Protein AF-A0A959G818-F1 (afdb_monomer_lite)

pLDDT: mean 82.46, std 16.16, range [33.84, 97.38]

Foldseek 3Di:
DDDDDLLLVLLVLLLVLLVVCVVLQFDAQPCLNVLSVLVNCLVCVCCVVPVPPPPPDDDPPQDALLSVLVNLLVVLVVLCVRLLVLDDPVCNVVVVVVVVVLNVVSVVCSVVCSNPDNPLVSSVVSLVSSLVSLVSVVCCCVPVVVPDDPQLDLSNLQSVLSVLLCVQLVVCSVCVVVQVPDPPCVVVNVVSNSVSSNSNSNSSNSSSRSRDDRPD

Sequence (216 aa):
MLKISLYEWLLLASCGVAIYKKVQGYKLLPLLMEFLLIAVAFELFITFYWRDWDFADQKYFENNLLPYNVFGLICASYYIFVFFPFIQDKFKLPLKIGIALWLLISVYWLTKYGWINVNYAHYISGMAIAMILIFNYLYRLVYKESHTSLKNNAYFYLGLGVLIFMFTSFPILFFINYFVMDESRSDFYAIILKYGNIFLSSAYLGAAICSKEKIS

Secondary structure (DSSP, 8-state):
-----HHHHHHHHHHHHHHHHHHTTEEPSTTHHHHHHHHHHHHHHHHHHHHSS--SS---TTS-HHHHHHHHHHHHHHHHHHHGGGS-HHHHHHHHHHHHHHHHHHHHHHHHHTTTS--HHHHHHHHHHHHHHHHHHHHHHHHT-TTS-GGG-HHHHHHHHHHHHHHHHHHHHHTHHHHTT-GGGHHHHHHHHHHHHHHHHHHHHHHHHT--EE--

Radius of gyration: 18.16 Å; chains: 1; bounding box: 50×46×53 Å

Structure (mmCIF, N/CA/C/O backbone):
data_AF-A0A959G818-F1
#
_entry.id   AF-A0A959G818-F1
#
loop_
_atom_site.group_PDB
_atom_site.id
_atom_site.type_symbol
_atom_site.label_atom_id
_atom_site.label_alt_id
_atom_site.label_comp_id
_atom_site.label_asym_id
_atom_site.label_entity_id
_atom_site.label_seq_id
_atom_site.pdbx_PDB_ins_code
_atom_site.Cartn_x
_atom_site.Cartn_y
_atom_site.Cartn_z
_atom_site.occupancy
_atom_site.B_iso_or_equiv
_atom_site.auth_seq_id
_atom_site.auth_comp_id
_atom_site.auth_asym_id
_atom_site.auth_atom_id
_atom_site.pdbx_PDB_model_num
ATOM 1 N N . MET A 1 1 ? 4.087 -25.500 -17.011 1.00 46.19 1 MET A N 1
ATOM 2 C CA . MET A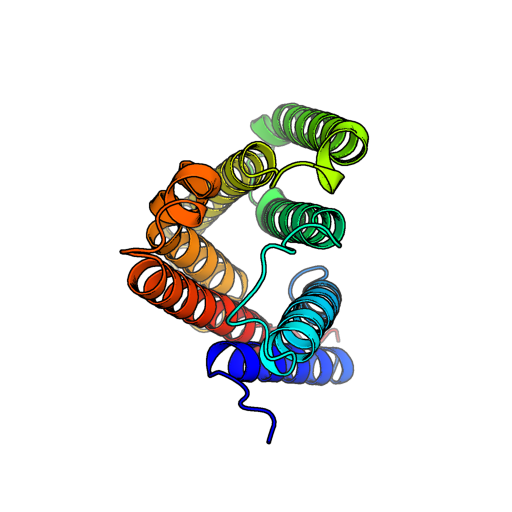 1 1 ? 3.381 -25.666 -15.716 1.00 46.19 1 MET A CA 1
ATOM 3 C C . MET A 1 1 ? 3.538 -24.354 -14.968 1.00 46.19 1 MET A C 1
ATOM 5 O O . MET A 1 1 ? 4.671 -23.982 -14.688 1.00 46.19 1 MET A O 1
ATOM 9 N N . LEU A 1 2 ? 2.429 -23.650 -14.729 1.00 54.72 2 LEU A N 1
ATOM 10 C CA . LEU A 1 2 ? 2.368 -22.332 -14.086 1.00 54.72 2 LEU A CA 1
ATOM 11 C C . LEU A 1 2 ? 3.125 -22.370 -12.750 1.00 54.72 2 LEU A C 1
ATOM 13 O O . LEU A 1 2 ? 2.657 -22.964 -11.777 1.00 54.72 2 LEU A O 1
ATOM 17 N N . LYS A 1 3 ? 4.328 -21.790 -12.694 1.00 69.12 3 LYS A N 1
ATOM 18 C CA . LYS A 1 3 ? 5.035 -21.627 -11.419 1.00 69.12 3 LYS A CA 1
ATOM 19 C C . LYS A 1 3 ? 4.431 -20.407 -10.736 1.00 69.12 3 LYS A C 1
ATOM 21 O O . LYS A 1 3 ? 4.789 -19.288 -11.067 1.00 69.12 3 LYS A O 1
ATOM 26 N N . ILE A 1 4 ? 3.507 -20.616 -9.808 1.00 77.50 4 ILE A N 1
ATOM 27 C CA . ILE A 1 4 ? 2.993 -19.547 -8.942 1.00 77.50 4 ILE A CA 1
ATOM 28 C C . ILE A 1 4 ? 4.015 -19.328 -7.823 1.00 77.50 4 ILE A C 1
ATOM 30 O O . ILE A 1 4 ? 4.447 -20.278 -7.162 1.00 77.50 4 ILE A O 1
ATOM 34 N N . SER A 1 5 ? 4.461 -18.091 -7.641 1.00 82.50 5 SER A N 1
ATOM 35 C CA . SER A 1 5 ? 5.400 -17.714 -6.588 1.00 82.50 5 SER A CA 1
ATOM 36 C C . SER A 1 5 ? 4.712 -17.606 -5.220 1.00 82.50 5 SER A C 1
ATOM 38 O O . SER A 1 5 ? 3.491 -17.549 -5.104 1.00 82.50 5 SER A O 1
ATOM 40 N N . LEU A 1 6 ? 5.504 -17.583 -4.144 1.00 85.62 6 LEU A N 1
ATOM 41 C CA . LEU A 1 6 ? 4.964 -17.558 -2.781 1.00 85.62 6 LEU A CA 1
ATOM 42 C C . LEU A 1 6 ? 4.084 -16.327 -2.499 1.00 85.62 6 LEU A C 1
ATOM 44 O O . LEU A 1 6 ? 3.058 -16.463 -1.837 1.00 85.62 6 LEU A O 1
ATOM 48 N N . TYR A 1 7 ? 4.460 -15.135 -2.978 1.00 87.12 7 TYR A N 1
ATOM 49 C CA . TYR A 1 7 ? 3.665 -13.930 -2.712 1.00 87.12 7 TYR A CA 1
ATOM 50 C C . TYR A 1 7 ? 2.313 -13.972 -3.430 1.00 87.12 7 TYR A C 1
ATOM 52 O O . TYR A 1 7 ? 1.311 -13.553 -2.863 1.00 87.12 7 TYR A O 1
ATOM 60 N N . GLU A 1 8 ? 2.259 -14.554 -4.627 1.00 87.44 8 GLU A N 1
ATOM 61 C CA . GLU A 1 8 ? 1.018 -14.731 -5.386 1.00 87.44 8 GLU A CA 1
ATOM 62 C C . GLU A 1 8 ? 0.079 -15.718 -4.694 1.00 87.44 8 GLU A C 1
ATOM 64 O O . GLU A 1 8 ? -1.121 -15.467 -4.595 1.00 87.44 8 GLU A O 1
ATOM 69 N N . TRP A 1 9 ? 0.621 -16.800 -4.122 1.00 91.00 9 TRP A N 1
ATOM 70 C CA . TRP A 1 9 ? -0.151 -17.696 -3.259 1.00 91.00 9 TRP A CA 1
ATOM 71 C C . TRP A 1 9 ? -0.708 -16.980 -2.029 1.00 91.00 9 TRP A C 1
ATOM 73 O O . TRP A 1 9 ? -1.871 -17.174 -1.677 1.00 91.00 9 TRP A O 1
ATOM 83 N N . LEU A 1 10 ? 0.095 -16.130 -1.385 1.00 92.62 10 LEU A N 1
ATOM 84 C CA . LEU A 1 10 ? -0.352 -15.326 -0.247 1.00 92.62 10 LEU A CA 1
ATOM 85 C C . LEU A 1 10 ? -1.429 -14.316 -0.653 1.00 92.62 10 LEU A C 1
ATOM 87 O O . LEU A 1 10 ? -2.390 -14.120 0.089 1.00 92.62 10 LEU A O 1
ATOM 91 N N . LEU A 1 11 ? -1.308 -13.702 -1.828 1.00 92.19 11 LEU A N 1
ATOM 92 C CA . LEU A 1 11 ? -2.290 -12.770 -2.370 1.00 92.19 11 LEU A CA 1
ATOM 93 C C . LEU A 1 11 ? -3.619 -13.475 -2.686 1.00 92.19 11 LEU A C 1
ATOM 95 O O . LEU A 1 11 ? -4.679 -13.003 -2.272 1.00 92.19 11 LEU A O 1
ATOM 99 N N . LEU A 1 12 ? -3.564 -14.644 -3.329 1.00 93.75 12 LEU A N 1
ATOM 100 C CA . LEU A 1 12 ? -4.722 -15.511 -3.563 1.00 93.75 12 LEU A CA 1
ATOM 101 C C . LEU A 1 12 ? -5.395 -15.919 -2.250 1.00 93.75 12 LEU A C 1
ATOM 103 O O . LEU A 1 12 ? -6.612 -15.790 -2.114 1.00 93.75 12 LEU A O 1
ATOM 107 N N . ALA A 1 13 ? -4.612 -16.352 -1.260 1.00 95.94 13 ALA A N 1
ATOM 108 C CA . ALA A 1 13 ? -5.123 -16.690 0.064 1.00 95.94 13 ALA A CA 1
ATOM 109 C C . ALA A 1 13 ? -5.773 -15.474 0.745 1.00 95.94 13 ALA A C 1
ATOM 111 O O . ALA A 1 13 ? -6.857 -15.594 1.310 1.00 95.94 13 ALA A O 1
ATOM 112 N N . SER A 1 14 ? -5.156 -14.293 0.645 1.00 96.06 14 SER A N 1
ATOM 113 C CA . SER A 1 14 ? -5.704 -13.037 1.176 1.00 96.06 14 SER A CA 1
ATOM 114 C C . SER A 1 14 ? -7.068 -12.728 0.570 1.00 96.06 14 SER A C 1
ATOM 116 O O . SER A 1 14 ? -8.017 -12.438 1.300 1.00 96.06 14 SER A O 1
ATOM 118 N N . CYS A 1 15 ? -7.179 -12.831 -0.757 1.00 96.06 15 CYS A N 1
ATOM 119 C CA . CYS A 1 15 ? -8.422 -12.617 -1.487 1.00 96.06 15 CYS A CA 1
ATOM 120 C C . CYS A 1 15 ? -9.488 -13.649 -1.085 1.00 96.06 15 CYS A C 1
ATOM 122 O O . CYS A 1 15 ? -10.599 -13.270 -0.720 1.00 96.06 15 CYS A O 1
ATOM 124 N N . GLY A 1 16 ? -9.135 -14.938 -1.039 1.00 96.31 16 GLY A N 1
ATOM 125 C CA . GLY A 1 16 ? -10.041 -16.013 -0.625 1.00 96.31 16 GLY A CA 1
ATOM 126 C C . GLY A 1 16 ? -10.568 -15.838 0.802 1.00 96.31 16 GLY A C 1
ATOM 127 O O . GLY A 1 16 ? -11.772 -15.947 1.034 1.00 96.31 16 GLY A O 1
ATOM 128 N N . VAL A 1 17 ? -9.698 -15.489 1.757 1.00 96.00 17 VAL A N 1
ATOM 129 C CA . VAL A 1 17 ? -10.100 -15.203 3.145 1.00 96.00 17 VAL A CA 1
ATOM 130 C C . VAL A 1 17 ? -10.995 -13.968 3.216 1.00 96.00 17 VAL A C 1
ATOM 132 O O . VAL A 1 17 ? -11.987 -13.986 3.946 1.00 96.00 17 VAL A O 1
ATOM 135 N N . ALA A 1 18 ? -10.680 -12.906 2.468 1.00 95.69 18 ALA A N 1
ATOM 136 C CA . ALA A 1 18 ? -11.505 -11.703 2.414 1.00 95.69 18 ALA A CA 1
ATOM 137 C C . ALA A 1 18 ? -12.909 -12.010 1.866 1.00 95.69 18 ALA A C 1
ATOM 139 O O . ALA A 1 18 ? -13.895 -11.643 2.504 1.00 95.69 18 ALA A O 1
ATOM 140 N N . ILE A 1 19 ? -13.013 -12.746 0.754 1.00 95.75 19 ILE A N 1
ATOM 141 C CA . ILE A 1 19 ? -14.295 -13.176 0.173 1.00 95.75 19 ILE A CA 1
ATOM 142 C C . ILE A 1 19 ? -15.078 -14.020 1.179 1.00 95.75 19 ILE A C 1
ATOM 144 O O . ILE A 1 19 ? -16.223 -13.694 1.487 1.00 95.75 19 ILE A O 1
ATOM 148 N N . TYR A 1 20 ? -14.455 -15.059 1.744 1.00 95.06 20 TYR A N 1
ATOM 149 C CA . TYR A 1 20 ? -15.094 -15.925 2.736 1.00 95.06 20 TYR A CA 1
ATOM 150 C C . TYR A 1 20 ? -15.661 -15.111 3.901 1.00 95.06 20 TYR A C 1
ATOM 152 O O . TYR A 1 20 ? -16.829 -15.246 4.261 1.00 95.06 20 TYR A O 1
ATOM 160 N N . LYS A 1 21 ? -14.861 -14.202 4.460 1.00 93.12 21 LYS A N 1
ATOM 161 C CA . LYS A 1 21 ? -15.294 -13.346 5.562 1.00 93.12 21 LYS A CA 1
ATOM 162 C C . LYS A 1 21 ? -16.412 -12.393 5.176 1.00 93.12 21 LYS A C 1
ATOM 164 O O . LYS A 1 21 ? -17.343 -12.235 5.962 1.00 93.12 21 LYS A O 1
ATOM 169 N N . LYS A 1 22 ? -16.352 -11.788 3.989 1.00 91.31 22 LYS A N 1
ATOM 170 C CA . LYS A 1 22 ? -17.417 -10.918 3.484 1.00 91.31 22 LYS A CA 1
ATOM 171 C C . LYS A 1 22 ? -18.738 -11.681 3.371 1.00 91.31 22 LYS A C 1
ATOM 173 O O . LYS A 1 22 ? -19.753 -11.185 3.847 1.00 91.31 22 LYS A O 1
ATOM 178 N N . VAL A 1 23 ? -18.708 -12.897 2.819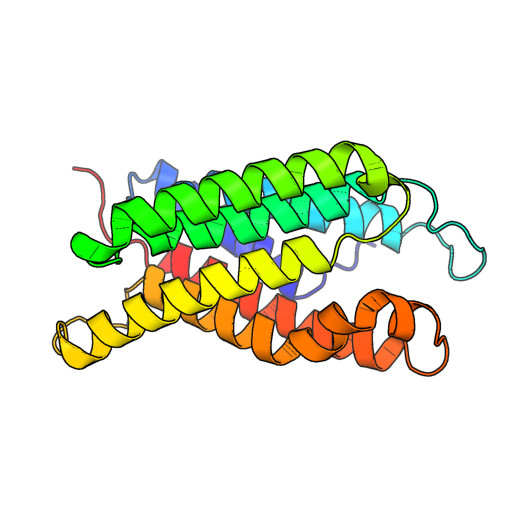 1.00 92.81 23 VAL A N 1
ATOM 179 C CA . VAL A 1 23 ? -19.876 -13.791 2.705 1.00 92.81 23 VAL A CA 1
ATOM 180 C C . VAL A 1 23 ? -20.418 -14.183 4.083 1.00 92.81 23 VAL A C 1
ATOM 182 O O . VAL A 1 23 ? -21.625 -14.219 4.284 1.00 92.81 23 VAL A O 1
ATOM 185 N N . GLN A 1 24 ? -19.539 -14.408 5.061 1.00 91.12 24 GLN A N 1
ATOM 186 C CA . GLN A 1 24 ? -19.905 -14.701 6.453 1.00 91.12 24 GLN A CA 1
ATOM 187 C C . GLN A 1 24 ? -20.370 -13.467 7.257 1.00 91.12 24 GLN A C 1
ATOM 189 O O . GLN A 1 24 ? -20.560 -13.561 8.473 1.00 91.12 24 GLN A O 1
ATOM 194 N N . GLY A 1 25 ? -20.516 -12.309 6.607 1.00 88.50 25 GLY A N 1
ATOM 195 C CA . GLY A 1 25 ? -20.995 -11.072 7.221 1.00 88.50 25 GLY A CA 1
ATOM 196 C C . GLY A 1 25 ? -19.946 -10.315 8.035 1.00 88.50 25 GLY A C 1
ATOM 197 O O . GLY A 1 25 ? -20.304 -9.400 8.766 1.00 88.50 25 GLY A O 1
ATOM 198 N N . TYR A 1 26 ? -18.657 -10.651 7.947 1.00 89.06 26 TYR A N 1
ATOM 199 C CA . TYR A 1 26 ? -17.619 -9.899 8.654 1.00 89.06 26 TYR A CA 1
ATOM 200 C C . TYR A 1 26 ? -17.362 -8.534 8.000 1.00 89.06 26 TYR A C 1
ATOM 202 O O . TYR A 1 26 ? -17.260 -8.389 6.779 1.00 89.06 26 TYR A O 1
ATOM 210 N N . LYS A 1 27 ? -17.159 -7.530 8.846 1.00 89.00 27 LYS A N 1
ATOM 211 C CA . LYS A 1 27 ? -16.731 -6.182 8.509 1.00 89.00 27 LYS A CA 1
ATOM 212 C C . LYS A 1 27 ? -15.229 -6.179 8.257 1.00 89.00 27 LYS A C 1
ATOM 214 O O . LYS A 1 27 ? -14.416 -6.194 9.182 1.00 89.00 27 LYS A O 1
ATOM 219 N N . LEU A 1 28 ? -14.885 -6.195 6.977 1.00 91.19 28 LEU A N 1
ATOM 220 C CA . LEU A 1 28 ? -13.519 -6.024 6.498 1.00 91.19 28 LEU A CA 1
ATOM 221 C C . LEU A 1 28 ? -13.064 -4.564 6.616 1.00 91.19 28 LEU A C 1
ATOM 223 O O . LEU A 1 28 ? -13.874 -3.659 6.843 1.00 91.19 28 LEU A O 1
ATOM 227 N N . LEU A 1 29 ? -11.767 -4.335 6.397 1.00 91.56 29 LEU A N 1
ATOM 228 C CA . LEU A 1 29 ? -11.282 -2.993 6.080 1.00 91.56 29 LEU A CA 1
ATOM 229 C C . LEU A 1 29 ? -12.053 -2.419 4.872 1.00 91.56 29 LEU A C 1
ATOM 231 O O . LEU A 1 29 ? -12.430 -3.181 3.973 1.00 91.56 29 LEU A O 1
ATOM 235 N N . PRO A 1 30 ? -12.294 -1.095 4.838 1.00 92.75 30 PRO A N 1
ATOM 236 C CA . PRO A 1 30 ? -13.009 -0.454 3.740 1.00 92.75 30 PRO A CA 1
ATOM 237 C C . PRO A 1 30 ? -12.391 -0.805 2.382 1.00 92.75 30 PRO A C 1
ATOM 239 O O . PRO A 1 30 ? -11.204 -0.581 2.183 1.00 92.75 30 PRO A O 1
ATOM 242 N N . LEU A 1 31 ? -13.202 -1.339 1.464 1.00 94.38 31 LEU A N 1
ATOM 243 C CA . LEU A 1 31 ? -12.817 -1.726 0.097 1.00 94.38 31 LEU A CA 1
ATOM 244 C C . LEU A 1 31 ? -11.683 -2.767 -0.027 1.00 94.38 31 LEU A C 1
ATOM 246 O O . LEU A 1 31 ? -11.106 -2.924 -1.101 1.00 94.38 31 LEU A O 1
ATOM 250 N N . LEU A 1 32 ? -11.342 -3.493 1.046 1.00 94.69 32 LEU A N 1
ATOM 251 C CA . LEU A 1 32 ? -10.239 -4.462 1.014 1.00 94.69 32 LEU A CA 1
ATOM 252 C C . LEU A 1 32 ? -10.476 -5.598 0.018 1.00 94.69 32 LEU A C 1
ATOM 254 O O . LEU A 1 32 ? -9.542 -6.016 -0.656 1.00 94.69 32 LEU A O 1
ATOM 258 N N . MET A 1 33 ? -11.702 -6.115 -0.072 1.00 94.69 33 MET A N 1
ATOM 259 C CA . MET A 1 33 ? -12.013 -7.219 -0.984 1.00 94.69 33 MET A CA 1
ATOM 260 C C . MET A 1 33 ? -11.866 -6.771 -2.440 1.00 94.69 33 MET A C 1
ATOM 262 O O . MET A 1 33 ? -11.233 -7.456 -3.237 1.00 94.69 33 MET A O 1
ATOM 266 N N . GLU A 1 34 ? -12.417 -5.608 -2.766 1.00 95.38 34 GLU A N 1
ATOM 267 C CA . GLU A 1 34 ? -12.367 -4.985 -4.082 1.00 95.38 34 GLU A CA 1
ATOM 268 C C . GLU A 1 34 ? -10.918 -4.694 -4.482 1.00 95.38 34 GLU A C 1
ATOM 270 O O . GLU A 1 34 ? -10.493 -5.046 -5.580 1.00 95.38 34 GLU A O 1
ATOM 275 N N . PHE A 1 35 ? -10.130 -4.141 -3.557 1.00 96.31 35 PHE A N 1
ATOM 276 C CA . PHE A 1 35 ? -8.703 -3.921 -3.755 1.00 96.31 35 PHE A CA 1
ATOM 277 C C . PHE A 1 35 ? -7.946 -5.231 -4.017 1.00 96.31 35 PHE A C 1
ATOM 279 O O . PHE A 1 35 ? -7.155 -5.300 -4.954 1.00 96.31 35 PHE A O 1
ATOM 286 N N . LEU A 1 36 ? -8.210 -6.289 -3.243 1.00 95.50 36 LEU A N 1
ATOM 287 C CA . LEU A 1 36 ? -7.552 -7.584 -3.432 1.00 95.50 36 LEU A CA 1
ATOM 288 C C . LEU A 1 36 ? -7.951 -8.265 -4.737 1.00 95.50 36 LEU A C 1
ATOM 290 O O . LEU A 1 36 ? -7.107 -8.907 -5.348 1.00 95.50 36 LEU A O 1
ATOM 294 N N . LEU A 1 37 ? -9.199 -8.121 -5.186 1.00 94.56 37 LEU A N 1
ATOM 295 C CA . LEU A 1 37 ? -9.626 -8.614 -6.496 1.00 94.56 37 LEU A CA 1
ATOM 296 C C . LEU A 1 37 ? -8.862 -7.914 -7.622 1.00 94.56 37 LEU A C 1
ATOM 298 O O . LEU A 1 37 ? -8.377 -8.586 -8.529 1.00 94.56 37 LEU A O 1
ATOM 302 N N . ILE A 1 38 ? -8.700 -6.590 -7.533 1.00 93.25 38 ILE A N 1
ATOM 303 C CA . ILE A 1 38 ? -7.890 -5.823 -8.487 1.00 93.25 38 ILE A CA 1
ATOM 304 C C . ILE A 1 38 ? -6.430 -6.275 -8.424 1.00 93.25 38 ILE A C 1
ATOM 306 O O . ILE A 1 38 ? -5.840 -6.519 -9.467 1.00 93.25 38 ILE A O 1
ATOM 310 N N . ALA A 1 39 ? -5.857 -6.432 -7.229 1.00 92.06 39 ALA A N 1
ATOM 311 C CA . ALA A 1 39 ? -4.471 -6.858 -7.063 1.00 92.06 39 ALA A CA 1
ATOM 312 C C . ALA A 1 39 ? -4.226 -8.272 -7.600 1.00 92.06 39 ALA A C 1
ATOM 314 O O . ALA A 1 39 ? -3.259 -8.477 -8.320 1.00 92.06 39 ALA A O 1
ATOM 315 N N . VAL A 1 40 ? -5.106 -9.235 -7.311 1.00 91.31 40 VAL A N 1
ATOM 316 C CA . VAL A 1 40 ? -5.032 -10.598 -7.863 1.00 91.31 40 VAL A CA 1
ATOM 317 C C . VAL A 1 40 ? -5.147 -10.564 -9.380 1.00 91.31 40 VAL A C 1
ATOM 319 O O . VAL A 1 40 ? -4.338 -11.190 -10.056 1.00 91.31 40 VAL A O 1
ATOM 322 N N . ALA A 1 41 ? -6.134 -9.838 -9.913 1.00 88.56 41 ALA A N 1
ATOM 323 C CA . ALA A 1 41 ? -6.313 -9.714 -11.352 1.00 88.56 41 ALA A CA 1
ATOM 324 C C . ALA A 1 41 ? -5.070 -9.101 -11.995 1.00 88.56 41 ALA A C 1
ATOM 326 O O . ALA A 1 41 ? -4.591 -9.624 -12.986 1.00 88.56 41 ALA A O 1
ATOM 327 N N . PHE A 1 42 ? -4.517 -8.042 -11.413 1.00 85.06 42 PHE A N 1
ATOM 328 C CA . PHE A 1 42 ? -3.346 -7.368 -11.945 1.00 85.06 42 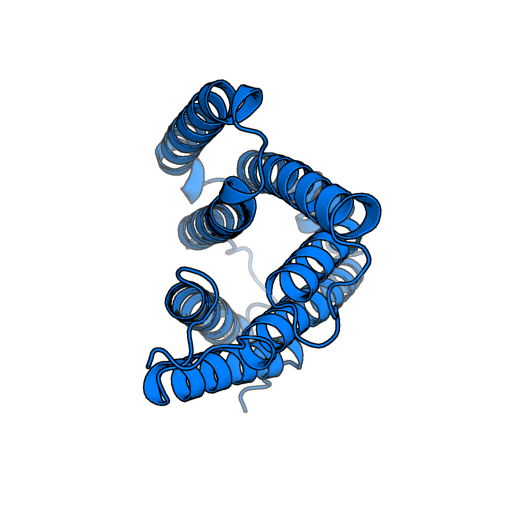PHE A CA 1
ATOM 329 C C . PHE A 1 42 ? -2.101 -8.257 -11.872 1.00 85.06 42 PHE A C 1
ATOM 331 O O . PHE A 1 42 ? -1.535 -8.582 -12.908 1.00 85.06 42 PHE A O 1
ATOM 338 N N . GLU A 1 43 ? -1.726 -8.717 -10.678 1.00 78.50 43 GLU A N 1
ATOM 339 C CA . GLU A 1 43 ? -0.504 -9.490 -10.426 1.00 78.50 43 GLU A CA 1
ATOM 340 C C . GLU A 1 43 ? -0.524 -10.854 -11.121 1.00 78.50 43 GLU A C 1
ATOM 342 O O . GLU A 1 43 ? 0.457 -11.222 -11.754 1.00 78.50 43 GLU A O 1
ATOM 347 N N . LEU A 1 44 ? -1.636 -11.600 -11.088 1.00 78.38 44 LEU A N 1
ATOM 348 C CA . LEU A 1 44 ? -1.686 -12.900 -11.764 1.00 78.38 44 LEU A CA 1
ATOM 349 C C . LEU A 1 44 ? -1.813 -12.767 -13.273 1.00 78.38 44 LEU A C 1
ATOM 351 O O . LEU A 1 44 ? -1.221 -13.573 -13.978 1.00 78.38 44 LEU A O 1
ATOM 355 N N . PHE A 1 45 ? -2.566 -11.793 -13.790 1.00 70.69 45 PHE A N 1
ATOM 356 C CA . PHE A 1 45 ? -2.676 -11.615 -15.239 1.00 70.69 45 PHE A CA 1
ATOM 357 C C . PHE A 1 45 ? -1.339 -11.166 -15.826 1.00 70.69 45 PHE A C 1
ATOM 359 O O . PHE A 1 45 ? -0.919 -11.680 -16.858 1.00 70.69 45 PHE A O 1
ATOM 366 N N . ILE A 1 46 ? -0.626 -10.283 -15.130 1.00 62.28 46 ILE A N 1
ATOM 367 C CA . ILE A 1 46 ? 0.716 -9.855 -15.516 1.00 62.28 46 ILE A CA 1
ATOM 368 C C . ILE A 1 46 ? 1.722 -10.988 -15.409 1.00 62.28 46 ILE A C 1
ATOM 370 O O . ILE A 1 46 ? 2.397 -11.275 -16.394 1.00 62.28 46 ILE A O 1
ATOM 374 N N . THR A 1 47 ? 1.813 -11.666 -14.263 1.00 58.28 47 THR A N 1
ATOM 375 C CA . THR A 1 47 ? 2.796 -12.740 -14.112 1.00 58.28 47 THR A CA 1
ATOM 376 C C . THR A 1 47 ? 2.494 -13.892 -15.064 1.00 58.28 47 THR A C 1
ATOM 378 O O . THR A 1 47 ? 3.419 -14.485 -15.611 1.00 58.28 47 THR A O 1
ATOM 381 N N . PHE A 1 48 ? 1.218 -14.204 -15.313 1.00 58.69 48 PHE A N 1
ATOM 382 C CA . PHE A 1 48 ? 0.824 -15.267 -16.235 1.00 58.69 48 PHE A CA 1
ATOM 383 C C . PHE A 1 48 ? 1.174 -14.938 -17.686 1.00 58.69 48 PHE A C 1
ATOM 385 O O . PHE A 1 48 ? 1.818 -15.746 -18.350 1.00 58.69 48 PHE A O 1
ATOM 392 N N . TYR A 1 49 ? 0.808 -13.752 -18.177 1.00 54.66 49 TYR A N 1
ATOM 393 C CA . TYR A 1 49 ? 1.103 -13.388 -19.563 1.00 54.66 49 TYR A CA 1
ATOM 394 C C . TYR A 1 49 ? 2.590 -13.120 -19.811 1.00 54.66 49 TYR A C 1
ATOM 396 O O . TYR A 1 49 ? 3.046 -13.298 -20.936 1.00 54.66 49 TYR A O 1
ATOM 404 N N . TRP A 1 50 ? 3.355 -12.697 -18.801 1.00 50.00 50 TRP A N 1
ATOM 405 C CA . TRP A 1 50 ? 4.755 -12.298 -18.990 1.00 50.00 50 TRP A CA 1
ATOM 406 C C . TRP A 1 50 ? 5.785 -13.374 -18.649 1.00 50.00 50 TRP A C 1
ATOM 408 O O . TRP A 1 50 ? 6.931 -13.251 -19.065 1.00 50.00 50 TRP A O 1
ATOM 418 N N . ARG A 1 51 ? 5.413 -14.432 -17.917 1.00 48.16 51 ARG A N 1
ATOM 419 C CA . ARG A 1 51 ? 6.339 -15.520 -17.558 1.00 48.16 51 ARG A CA 1
ATOM 420 C C . ARG A 1 51 ? 6.429 -16.632 -18.604 1.00 48.16 51 ARG A C 1
ATOM 422 O O . ARG A 1 51 ? 7.488 -17.236 -18.727 1.00 48.16 51 ARG A O 1
ATOM 429 N N . ASP A 1 52 ? 5.335 -16.914 -19.310 1.00 45.78 52 ASP A N 1
ATOM 430 C CA . ASP A 1 52 ? 5.255 -18.010 -20.292 1.00 45.78 52 ASP A CA 1
ATOM 431 C C . ASP A 1 52 ? 5.557 -17.549 -21.737 1.00 45.78 52 ASP A C 1
ATOM 433 O O . ASP A 1 52 ? 5.559 -18.360 -22.663 1.00 45.78 52 ASP A O 1
ATOM 437 N N . TRP A 1 53 ? 5.846 -16.259 -21.946 1.00 40.91 53 TRP A N 1
ATOM 438 C CA . TRP A 1 53 ? 6.391 -15.745 -23.202 1.00 40.91 53 TRP A CA 1
ATOM 439 C C . TRP A 1 53 ? 7.918 -15.709 -23.099 1.00 40.91 53 TRP A C 1
ATOM 441 O O . TRP A 1 53 ? 8.470 -14.939 -22.321 1.00 40.91 53 TRP A O 1
ATOM 451 N N . ASP A 1 54 ? 8.571 -16.572 -23.875 1.00 38.06 54 ASP A N 1
ATOM 452 C CA . ASP A 1 54 ? 10.014 -16.849 -23.996 1.00 38.06 54 ASP A CA 1
ATOM 453 C C . ASP A 1 54 ? 10.854 -15.627 -24.471 1.00 38.06 54 ASP A C 1
ATOM 455 O O . ASP A 1 54 ? 11.653 -15.702 -25.399 1.00 38.06 54 ASP A O 1
ATOM 459 N N . PHE A 1 55 ? 10.667 -14.459 -23.853 1.00 37.69 55 PHE A N 1
ATOM 460 C CA . PHE A 1 55 ? 11.346 -13.191 -24.145 1.00 37.69 55 PHE A CA 1
ATOM 461 C C . PHE A 1 55 ? 12.486 -12.929 -23.149 1.00 37.69 55 PHE A C 1
ATOM 463 O O . PHE A 1 55 ? 12.619 -11.848 -22.578 1.00 37.69 55 PHE A O 1
ATOM 470 N N . ALA A 1 56 ? 13.344 -13.934 -22.953 1.00 39.53 56 ALA A N 1
ATOM 471 C CA . ALA A 1 56 ? 14.713 -13.696 -22.485 1.00 39.53 56 ALA A CA 1
ATOM 472 C C . ALA A 1 56 ? 15.558 -12.970 -23.554 1.00 39.53 56 ALA A C 1
ATOM 474 O O . ALA A 1 56 ? 16.605 -12.419 -23.240 1.00 39.53 56 ALA A O 1
ATOM 475 N N . ASP A 1 57 ? 15.060 -12.900 -24.792 1.00 39.66 57 ASP A N 1
ATOM 476 C CA . ASP A 1 57 ? 15.609 -12.098 -25.873 1.00 39.66 57 ASP A CA 1
ATOM 477 C C . ASP A 1 57 ? 14.515 -11.183 -26.441 1.00 39.66 57 ASP A C 1
ATOM 479 O O . ASP A 1 57 ? 13.423 -11.643 -26.756 1.00 39.66 57 ASP A O 1
ATOM 483 N N . GLN A 1 58 ? 14.857 -9.909 -26.661 1.00 33.84 58 GLN A N 1
ATOM 484 C CA . GLN A 1 58 ? 14.094 -8.843 -27.343 1.00 33.84 58 GLN A CA 1
ATOM 485 C C . GLN A 1 58 ? 13.301 -7.859 -26.454 1.00 33.84 58 GLN A C 1
ATOM 487 O O . GLN A 1 58 ? 12.118 -8.021 -26.184 1.00 33.84 58 GLN A O 1
ATOM 492 N N . LYS A 1 59 ? 13.948 -6.728 -26.133 1.00 37.38 59 LYS A N 1
ATOM 493 C CA . LYS A 1 59 ? 13.631 -5.365 -26.638 1.00 37.38 59 LYS A CA 1
ATOM 494 C C . LYS A 1 59 ? 12.184 -4.810 -26.616 1.00 37.38 59 LYS A C 1
ATOM 496 O O . LYS A 1 59 ? 12.002 -3.697 -27.096 1.00 37.38 59 LYS A O 1
ATOM 501 N N . TYR A 1 60 ? 11.183 -5.470 -26.035 1.00 39.62 60 TYR A N 1
ATOM 502 C CA . TYR A 1 60 ? 9.771 -5.064 -26.139 1.00 39.62 60 TYR A CA 1
ATOM 503 C C . TYR A 1 60 ? 9.071 -4.881 -24.785 1.00 39.62 60 TYR A C 1
ATOM 505 O O . TYR A 1 60 ? 7.971 -5.374 -24.552 1.00 39.62 60 TYR A O 1
ATOM 513 N N . PHE A 1 61 ? 9.653 -4.044 -23.925 1.00 42.03 61 PHE A N 1
ATOM 514 C CA . PHE A 1 61 ? 8.935 -3.366 -22.833 1.00 42.03 61 PHE A CA 1
ATOM 515 C C . PHE A 1 61 ? 7.989 -2.247 -23.339 1.00 42.03 61 PHE A C 1
ATOM 517 O O . PHE A 1 61 ? 7.676 -1.312 -22.608 1.00 42.03 61 PHE A O 1
ATOM 524 N N . GLU A 1 62 ? 7.512 -2.318 -24.586 1.00 40.72 62 GLU A N 1
ATOM 525 C CA . GLU A 1 62 ? 6.706 -1.254 -25.198 1.00 40.72 62 GLU A CA 1
ATOM 526 C C . GLU A 1 62 ? 5.188 -1.374 -25.003 1.00 40.72 62 GLU A C 1
ATOM 528 O O . GLU A 1 62 ? 4.507 -0.394 -25.274 1.00 40.72 62 GLU A O 1
ATOM 533 N N . ASN A 1 63 ? 4.599 -2.479 -24.518 1.00 48.56 63 ASN A N 1
ATOM 534 C CA . ASN A 1 63 ? 3.169 -2.691 -24.829 1.00 48.56 63 ASN A CA 1
ATOM 535 C C . ASN A 1 63 ? 2.109 -2.729 -23.719 1.00 48.56 63 ASN A C 1
ATOM 537 O O . ASN A 1 63 ? 0.966 -3.048 -24.042 1.00 48.56 63 ASN A O 1
ATOM 541 N N . ASN A 1 64 ? 2.395 -2.303 -22.476 1.00 59.81 64 ASN A N 1
ATOM 542 C CA . ASN A 1 64 ? 1.379 -1.609 -21.651 1.00 59.81 64 ASN A CA 1
ATOM 543 C C . ASN A 1 64 ? 1.931 -1.047 -20.318 1.00 59.81 64 ASN A C 1
ATOM 545 O O . ASN A 1 64 ? 1.673 -1.580 -19.239 1.00 59.81 64 ASN A O 1
ATOM 549 N N . LEU A 1 65 ? 2.665 0.071 -20.360 1.00 74.31 65 LEU A N 1
ATOM 550 C CA . LEU A 1 65 ? 3.079 0.795 -19.141 1.00 74.31 65 LEU A CA 1
ATOM 551 C C . LEU A 1 65 ? 1.889 1.413 -18.387 1.00 74.31 65 LEU A C 1
ATOM 553 O O . LEU A 1 65 ? 1.941 1.609 -17.169 1.00 74.31 65 LEU A O 1
ATOM 557 N N . LEU A 1 66 ? 0.792 1.692 -19.097 1.00 80.00 66 LEU A N 1
ATOM 558 C CA . LEU A 1 66 ? -0.374 2.343 -18.517 1.00 80.00 66 LEU A CA 1
ATOM 559 C C . LEU A 1 66 ? -1.016 1.498 -17.398 1.00 80.00 66 LEU A C 1
ATOM 561 O O . LEU A 1 66 ? -1.190 2.047 -16.311 1.00 80.00 66 LEU A O 1
ATOM 565 N N . PRO A 1 67 ? -1.329 0.199 -17.585 1.00 81.94 67 PRO A N 1
ATOM 566 C CA . PRO A 1 67 ? -1.816 -0.669 -16.516 1.00 81.94 67 PRO A CA 1
ATOM 567 C C . PRO A 1 67 ? -0.955 -0.632 -15.248 1.00 81.94 67 PRO A C 1
ATOM 569 O O . PRO A 1 67 ? -1.510 -0.509 -14.161 1.00 81.94 67 PRO A O 1
ATOM 572 N N . TYR A 1 68 ? 0.378 -0.645 -15.362 1.00 79.25 68 TYR A N 1
ATOM 573 C CA . TYR A 1 68 ? 1.285 -0.543 -14.204 1.00 79.25 68 TYR A CA 1
ATOM 574 C C . TYR A 1 68 ? 1.138 0.767 -13.459 1.00 79.25 68 TYR A C 1
ATOM 576 O O . TYR A 1 68 ? 1.017 0.789 -12.234 1.00 79.25 68 TYR A O 1
ATOM 584 N N . ASN A 1 69 ? 1.112 1.863 -14.206 1.00 86.50 69 ASN A N 1
ATOM 585 C CA . ASN A 1 69 ? 0.957 3.190 -13.640 1.00 86.50 69 ASN A CA 1
ATOM 586 C C . ASN A 1 69 ? -0.427 3.372 -12.992 1.00 86.50 69 ASN A C 1
ATOM 588 O O . ASN A 1 69 ? -0.531 3.950 -11.909 1.00 86.50 69 ASN A O 1
ATOM 592 N N . VAL A 1 70 ? -1.483 2.831 -13.611 1.00 89.81 70 VAL A N 1
ATOM 593 C CA . VAL A 1 70 ? -2.844 2.791 -13.055 1.00 89.81 70 VAL A CA 1
ATOM 594 C C . VAL A 1 70 ? -2.864 1.980 -11.762 1.00 89.81 70 VAL A C 1
ATOM 596 O O . VAL A 1 70 ? -3.386 2.452 -10.754 1.00 89.81 70 VAL A O 1
ATOM 599 N N . PHE A 1 71 ? -2.276 0.785 -11.757 1.00 89.44 71 PHE A N 1
ATOM 600 C CA . PHE A 1 71 ? -2.260 -0.076 -10.581 1.00 89.44 71 PHE A CA 1
ATOM 601 C C . PHE A 1 71 ? -1.464 0.536 -9.428 1.00 89.44 71 PHE A C 1
ATOM 603 O O . PHE A 1 71 ? -1.954 0.573 -8.301 1.00 89.44 71 PHE A O 1
ATOM 610 N N . GLY A 1 72 ? -0.296 1.120 -9.706 1.00 89.94 72 GLY A N 1
ATOM 611 C CA . GLY A 1 72 ? 0.471 1.874 -8.715 1.00 89.94 72 GLY A CA 1
ATOM 612 C C . GLY A 1 72 ? -0.344 3.016 -8.099 1.00 89.94 72 GLY A C 1
ATOM 613 O O . GLY A 1 72 ? -0.362 3.177 -6.875 1.00 89.94 72 GLY A O 1
ATOM 614 N N . LEU A 1 73 ? -1.083 3.769 -8.922 1.00 93.75 73 LEU A N 1
ATOM 615 C CA . LEU A 1 73 ? -1.976 4.828 -8.447 1.00 93.75 73 LEU A CA 1
ATOM 616 C C . LEU A 1 73 ? -3.108 4.277 -7.566 1.00 93.75 73 LEU A C 1
ATOM 618 O O . LEU A 1 73 ? -3.403 4.870 -6.525 1.00 93.75 73 LEU A O 1
ATOM 622 N N . ILE A 1 74 ? -3.713 3.145 -7.940 1.00 94.88 74 ILE A N 1
ATOM 623 C CA . ILE A 1 74 ? -4.748 2.466 -7.145 1.00 94.88 74 ILE A CA 1
ATOM 624 C C . ILE A 1 74 ? -4.183 2.034 -5.788 1.00 94.88 74 ILE A C 1
ATOM 626 O O . ILE A 1 74 ? -4.800 2.325 -4.765 1.00 94.88 74 ILE A O 1
ATOM 630 N N . CYS A 1 75 ? -3.003 1.410 -5.757 1.00 94.06 75 CYS A N 1
ATOM 631 C CA . CYS A 1 75 ? -2.335 0.981 -4.526 1.00 94.06 75 CYS A CA 1
ATOM 632 C C . CYS A 1 75 ? -2.098 2.150 -3.566 1.00 94.06 75 CYS A C 1
ATOM 634 O O . CYS A 1 75 ? -2.565 2.117 -2.426 1.00 94.06 75 CYS A O 1
ATOM 636 N N . ALA A 1 76 ? -1.446 3.218 -4.033 1.00 95.69 76 ALA A N 1
ATOM 637 C CA . ALA A 1 76 ? -1.191 4.394 -3.203 1.00 95.69 76 ALA A CA 1
ATOM 638 C C . ALA A 1 76 ? -2.498 5.041 -2.708 1.00 95.69 76 ALA A C 1
ATOM 640 O O . ALA A 1 76 ? -2.631 5.360 -1.524 1.00 95.69 76 ALA A O 1
ATOM 641 N N . SER A 1 77 ? -3.490 5.177 -3.592 1.00 96.81 77 SER A N 1
ATOM 642 C CA . SER A 1 77 ? -4.792 5.766 -3.255 1.00 96.81 77 SER A CA 1
ATOM 643 C C . SER A 1 77 ? -5.552 4.938 -2.222 1.00 96.81 77 SER A C 1
ATOM 645 O O . SER A 1 77 ? -6.146 5.503 -1.304 1.00 96.81 77 SER A O 1
ATOM 647 N N . TYR A 1 78 ? -5.509 3.609 -2.332 1.00 97.38 78 TYR A N 1
ATOM 648 C CA . TYR A 1 78 ? -6.141 2.704 -1.379 1.00 97.38 78 TYR A CA 1
ATOM 649 C C . TYR A 1 78 ? -5.542 2.862 0.022 1.00 97.38 78 TYR A C 1
ATOM 651 O O . TYR A 1 78 ? -6.284 3.051 0.986 1.00 97.38 78 TYR A O 1
ATOM 659 N N . TYR A 1 79 ? -4.213 2.877 0.158 1.00 97.25 79 TYR A N 1
ATOM 660 C CA . TYR A 1 79 ? -3.587 3.069 1.470 1.00 97.25 79 TYR A CA 1
ATOM 661 C C . TYR A 1 79 ? -3.908 4.438 2.067 1.00 97.25 79 TYR A C 1
ATOM 663 O O . TYR A 1 79 ? -4.232 4.530 3.253 1.00 97.25 79 TYR A O 1
ATOM 671 N N . ILE A 1 80 ? -3.881 5.496 1.251 1.00 97.38 80 ILE A N 1
ATOM 672 C CA . ILE A 1 80 ? -4.297 6.832 1.686 1.00 97.38 80 ILE A CA 1
ATOM 673 C C . ILE A 1 80 ? -5.735 6.782 2.205 1.00 97.38 80 ILE A C 1
ATOM 675 O O . ILE A 1 80 ? -5.993 7.220 3.323 1.00 97.38 80 ILE A O 1
ATOM 679 N N . PHE A 1 81 ? -6.659 6.204 1.439 1.00 96.94 81 PHE A N 1
ATOM 680 C CA . PHE A 1 81 ? -8.067 6.082 1.808 1.00 96.94 81 PHE A CA 1
ATOM 681 C C . PHE A 1 81 ? -8.273 5.328 3.129 1.00 96.94 81 PHE A C 1
ATOM 683 O O . PHE A 1 81 ? -8.997 5.813 3.999 1.00 96.94 81 PHE A O 1
ATOM 690 N N . VAL A 1 82 ? -7.607 4.184 3.312 1.00 96.31 82 VAL A N 1
ATOM 691 C CA . VAL A 1 82 ? -7.747 3.347 4.514 1.00 96.31 82 VAL A CA 1
ATOM 692 C C . VAL A 1 82 ? -7.256 4.065 5.772 1.00 96.31 82 VAL A C 1
ATOM 694 O O . VAL A 1 82 ? -7.884 3.944 6.825 1.00 96.31 82 VAL A O 1
ATOM 697 N N . PHE A 1 83 ? -6.155 4.820 5.688 1.00 96.88 83 PHE A N 1
ATOM 698 C CA . PHE A 1 83 ? -5.552 5.468 6.859 1.00 96.88 83 PHE A CA 1
ATOM 699 C C . PHE A 1 83 ? -5.966 6.934 7.066 1.00 96.88 83 PHE A C 1
ATOM 701 O O . PHE A 1 83 ? -5.771 7.482 8.154 1.00 96.88 83 PHE A O 1
ATOM 708 N N . PHE A 1 84 ? -6.598 7.572 6.080 1.00 96.12 84 PHE A N 1
ATOM 709 C CA . PHE A 1 84 ? -7.086 8.949 6.181 1.00 96.12 84 PHE A CA 1
ATOM 710 C C . PHE A 1 84 ? -7.985 9.222 7.412 1.00 96.12 84 PHE A C 1
ATOM 712 O O . PHE A 1 84 ? -7.812 10.271 8.045 1.00 96.12 84 PHE A O 1
ATOM 719 N N . PRO A 1 85 ? -8.902 8.319 7.831 1.00 93.75 85 PRO A N 1
ATOM 720 C CA . PRO A 1 85 ? -9.781 8.560 8.979 1.00 93.75 85 PRO A CA 1
ATOM 721 C C . PRO A 1 85 ? -9.064 8.803 10.315 1.00 93.75 85 PRO A C 1
ATOM 723 O O . PRO A 1 85 ? -9.658 9.389 11.221 1.00 93.75 85 PRO A O 1
ATOM 726 N N . PHE A 1 86 ? -7.801 8.385 10.458 1.00 92.12 86 PHE A N 1
ATOM 727 C CA . PHE A 1 86 ? -7.048 8.511 11.712 1.00 92.12 86 PHE A CA 1
ATOM 728 C C . PHE A 1 86 ? -6.421 9.896 11.931 1.00 92.12 86 PHE A C 1
ATOM 730 O O . PHE A 1 86 ? -5.885 10.161 13.010 1.00 92.12 86 PHE A O 1
ATOM 737 N N . ILE A 1 87 ? -6.516 10.795 10.949 1.00 92.75 87 ILE A N 1
ATOM 738 C CA . ILE A 1 87 ? -6.010 12.169 11.036 1.00 92.75 87 ILE A CA 1
ATOM 739 C C . ILE A 1 87 ? -6.829 13.003 12.025 1.00 92.75 87 ILE A C 1
ATOM 741 O O . ILE A 1 87 ? -8.048 12.875 12.118 1.00 92.75 87 ILE A O 1
ATOM 745 N N . GLN A 1 88 ? -6.153 13.889 12.761 1.00 87.06 88 GLN A N 1
ATOM 746 C CA . GLN A 1 88 ? -6.804 14.845 13.662 1.00 87.06 88 GLN A CA 1
ATOM 747 C C . GLN A 1 88 ? -7.623 15.866 12.863 1.00 87.06 88 GLN A C 1
ATOM 749 O O . GLN A 1 88 ? -7.159 16.343 11.828 1.00 87.06 88 GLN A O 1
ATOM 754 N N . ASP A 1 89 ? -8.794 16.263 13.366 1.00 87.94 89 ASP A N 1
ATOM 755 C CA . ASP A 1 89 ? -9.746 17.105 12.622 1.00 87.94 89 ASP A CA 1
ATOM 756 C C . ASP A 1 89 ? -9.135 18.404 12.084 1.00 87.94 89 ASP A C 1
ATOM 758 O O . ASP A 1 89 ? -9.363 18.748 10.924 1.00 87.94 89 ASP A O 1
ATOM 762 N N . LYS A 1 90 ? -8.258 19.052 12.863 1.00 90.44 90 LYS A N 1
ATOM 763 C CA . LYS A 1 90 ? -7.561 20.285 12.457 1.00 90.44 90 LYS A CA 1
ATOM 764 C C . LYS A 1 90 ? -6.722 20.149 11.178 1.00 90.44 90 LYS A C 1
ATOM 766 O O . LYS A 1 90 ? -6.519 21.133 10.478 1.00 90.44 90 LYS A O 1
ATOM 771 N N . PHE A 1 91 ? -6.246 18.945 10.856 1.00 90.69 91 PHE A N 1
ATOM 772 C CA . PHE A 1 91 ? -5.437 18.678 9.663 1.00 90.69 91 PHE A CA 1
ATOM 773 C C . PHE A 1 91 ? -6.230 18.016 8.529 1.00 90.69 91 PHE A C 1
ATOM 775 O O . PHE A 1 91 ? -5.703 17.875 7.426 1.00 90.69 91 PHE A O 1
ATOM 782 N N . LYS A 1 92 ? -7.493 17.620 8.749 1.00 91.31 92 LYS A N 1
ATOM 783 C CA . LYS A 1 92 ? -8.275 16.886 7.740 1.00 91.31 92 LYS A CA 1
ATOM 784 C C . LYS A 1 92 ? -8.524 17.711 6.483 1.00 91.31 92 LYS A C 1
ATOM 786 O O . LYS A 1 92 ? -8.341 17.190 5.391 1.00 91.31 92 LYS A O 1
ATOM 791 N N . LEU A 1 93 ? -8.950 18.968 6.615 1.00 92.50 93 LEU A N 1
ATOM 792 C CA . LEU A 1 93 ? -9.264 19.819 5.461 1.00 92.50 93 LEU A CA 1
ATOM 793 C C . LEU A 1 93 ? -8.042 20.110 4.569 1.00 92.50 93 LEU A C 1
ATOM 795 O O . LEU A 1 93 ? -8.124 19.801 3.379 1.00 92.50 93 LEU A O 1
ATOM 799 N N . PRO A 1 94 ? -6.909 20.632 5.087 1.00 93.69 94 PRO A N 1
ATOM 800 C CA . PRO A 1 94 ? -5.741 20.884 4.242 1.00 93.69 94 PRO A CA 1
ATOM 801 C C . PRO A 1 94 ? -5.212 19.596 3.606 1.00 93.69 94 PRO A C 1
ATOM 803 O O . PRO A 1 94 ? -4.834 19.600 2.437 1.00 93.69 94 PRO A O 1
ATOM 806 N N . LEU A 1 95 ? -5.261 18.469 4.325 1.00 93.75 95 LEU A N 1
ATOM 807 C CA . LEU A 1 95 ? -4.834 17.188 3.775 1.00 93.75 95 LEU A CA 1
ATOM 808 C C . LEU A 1 95 ? -5.782 16.663 2.686 1.00 93.75 95 LEU A C 1
ATOM 810 O O . LEU A 1 95 ? -5.302 16.132 1.691 1.00 93.75 95 LEU A O 1
ATOM 814 N N . LYS A 1 96 ? -7.106 16.851 2.813 1.00 94.44 96 LYS A N 1
ATOM 815 C CA . LYS A 1 96 ? -8.067 16.537 1.736 1.00 94.44 96 LYS A CA 1
ATOM 816 C C . LYS A 1 96 ? -7.754 17.317 0.469 1.00 94.44 96 LYS A C 1
ATOM 818 O O . LYS A 1 96 ? -7.744 16.730 -0.605 1.00 94.44 96 LYS A O 1
ATOM 823 N N . ILE A 1 97 ? -7.490 18.617 0.602 1.00 95.69 97 ILE A N 1
ATOM 824 C CA . ILE A 1 97 ? -7.130 19.476 -0.531 1.00 95.69 97 ILE A CA 1
ATOM 825 C C . ILE A 1 97 ? -5.818 18.985 -1.154 1.00 95.69 97 ILE A C 1
ATOM 827 O O . ILE A 1 97 ? -5.757 18.796 -2.365 1.00 95.69 97 ILE A O 1
ATOM 831 N N . GLY A 1 98 ? -4.802 18.696 -0.335 1.00 95.12 98 GLY A N 1
ATOM 832 C CA . GLY A 1 98 ? -3.521 18.159 -0.802 1.00 95.12 98 GLY A CA 1
ATOM 833 C C . GLY A 1 98 ? -3.653 16.824 -1.542 1.00 95.12 98 GLY A C 1
ATOM 834 O O . GLY A 1 98 ? -3.105 16.677 -2.629 1.00 95.12 98 GLY A O 1
ATOM 835 N N . ILE A 1 99 ? -4.426 15.875 -1.003 1.00 96.00 99 ILE A N 1
ATOM 836 C CA . ILE A 1 99 ? -4.698 14.579 -1.647 1.00 96.00 99 ILE A CA 1
ATOM 837 C C . ILE A 1 99 ? -5.478 14.771 -2.952 1.00 96.00 99 ILE A C 1
ATOM 839 O O . ILE A 1 99 ? -5.154 14.130 -3.947 1.00 96.00 99 ILE A O 1
ATOM 843 N N . ALA A 1 100 ? -6.475 15.660 -2.978 1.00 96.12 100 ALA A N 1
ATOM 844 C CA . ALA A 1 100 ? -7.241 15.949 -4.188 1.00 96.12 100 ALA A CA 1
ATOM 845 C C . ALA A 1 100 ? -6.352 16.545 -5.290 1.00 96.12 100 ALA A C 1
ATOM 847 O O . ALA A 1 100 ? -6.407 16.095 -6.431 1.00 96.12 100 ALA A O 1
ATOM 848 N N . LEU A 1 101 ? -5.485 17.503 -4.948 1.00 96.38 101 LEU A N 1
ATOM 849 C CA . LEU A 1 101 ? -4.508 18.064 -5.882 1.00 96.38 101 LEU A CA 1
ATOM 850 C C . LEU A 1 101 ? -3.515 17.003 -6.364 1.00 96.38 101 LEU A C 1
ATOM 852 O O . LEU A 1 101 ? -3.265 16.910 -7.563 1.00 96.38 101 LEU A O 1
ATOM 856 N N . TRP A 1 102 ? -2.990 16.171 -5.461 1.00 96.44 102 TRP A N 1
ATOM 857 C CA . TRP A 1 102 ? -2.103 15.064 -5.819 1.00 96.44 102 TRP A CA 1
ATOM 858 C C . TRP A 1 102 ? -2.778 14.078 -6.782 1.00 96.44 102 TRP A C 1
ATOM 860 O O . TRP A 1 102 ? -2.161 13.694 -7.775 1.00 96.44 102 TRP A O 1
ATOM 870 N N . LEU A 1 103 ? -4.046 13.719 -6.551 1.00 95.75 103 LEU A N 1
ATOM 871 C CA . LEU A 1 103 ? -4.819 12.859 -7.451 1.00 95.75 103 LEU A CA 1
ATOM 872 C C . LEU A 1 103 ? -5.021 13.506 -8.823 1.00 95.75 103 LEU A C 1
ATOM 874 O O . LEU A 1 103 ? -4.783 12.853 -9.835 1.00 95.75 103 LEU A O 1
ATOM 878 N N . LEU A 1 104 ? -5.411 14.783 -8.877 1.00 95.31 104 LEU A N 1
ATOM 879 C CA . LEU A 1 104 ? -5.602 15.507 -10.140 1.00 95.31 104 LEU A CA 1
ATOM 880 C C . LEU A 1 104 ? -4.308 15.574 -10.955 1.00 95.31 104 LEU A C 1
ATOM 882 O O . LEU A 1 104 ? -4.317 15.288 -12.152 1.00 95.31 104 LEU A O 1
ATOM 886 N N . ILE A 1 105 ? -3.191 15.899 -10.300 1.00 94.69 105 ILE A N 1
ATOM 887 C CA . ILE A 1 105 ? -1.867 15.911 -10.928 1.00 94.69 105 ILE A CA 1
ATOM 888 C C . ILE A 1 105 ? -1.518 14.500 -11.413 1.00 94.69 105 ILE A C 1
ATOM 890 O O . ILE A 1 105 ? -1.127 14.337 -12.565 1.00 94.69 105 ILE A O 1
ATOM 894 N N . SER A 1 106 ? -1.717 13.477 -10.582 1.00 93.94 106 SER A N 1
ATOM 895 C CA . SER A 1 106 ? -1.388 12.093 -10.936 1.00 93.94 106 SER A CA 1
ATOM 896 C C . SER A 1 106 ? -2.187 11.598 -12.141 1.00 93.94 106 SER A C 1
ATOM 898 O O . SER A 1 106 ? -1.617 10.992 -13.044 1.00 93.94 106 SER A O 1
ATOM 900 N N . VAL A 1 107 ? -3.486 11.904 -12.206 1.00 93.25 107 VAL A N 1
ATOM 901 C CA . VAL A 1 107 ? -4.343 11.571 -13.354 1.00 93.25 107 VAL A CA 1
ATOM 902 C C . VAL A 1 107 ? -3.906 12.335 -14.603 1.00 93.25 107 VAL A C 1
ATOM 904 O O . VAL A 1 107 ? -3.766 11.731 -15.665 1.00 93.25 107 VAL A O 1
ATOM 907 N N . TYR A 1 108 ? -3.628 13.638 -14.496 1.00 92.88 108 TYR A N 1
ATOM 908 C CA . TYR A 1 108 ? -3.137 14.433 -15.625 1.00 92.88 108 TYR A CA 1
ATOM 909 C C . TYR A 1 108 ? -1.870 13.818 -16.235 1.00 92.88 108 TYR A C 1
ATOM 911 O O . TYR A 1 108 ? -1.811 13.541 -17.433 1.00 92.88 108 TYR A O 1
ATOM 919 N N . TRP A 1 109 ? -0.876 13.522 -15.407 1.00 90.06 109 TRP A N 1
ATOM 920 C CA . TRP A 1 109 ? 0.370 12.909 -15.854 1.00 90.06 109 TRP A CA 1
ATOM 921 C C . TRP A 1 109 ? 0.186 11.488 -16.382 1.00 90.06 109 TRP A C 1
ATOM 923 O O . TRP A 1 109 ? 0.811 11.132 -17.378 1.00 90.06 109 TRP A O 1
ATOM 933 N N . LEU A 1 110 ? -0.686 10.687 -15.765 1.00 89.75 110 LEU A N 1
ATOM 934 C CA . LEU A 1 110 ? -1.037 9.357 -16.256 1.00 89.75 110 LEU A CA 1
ATOM 935 C C . LEU A 1 110 ? -1.586 9.429 -17.688 1.00 89.75 110 LEU A C 1
ATOM 937 O O . LEU A 1 110 ? -1.161 8.657 -18.542 1.00 89.75 110 LEU A O 1
ATOM 941 N N . THR A 1 111 ? -2.459 10.397 -17.984 1.00 87.88 111 THR A N 1
ATOM 942 C CA . THR A 1 111 ? -3.011 10.568 -19.341 1.00 87.88 111 THR A CA 1
ATOM 943 C C . THR A 1 111 ? -1.982 11.051 -20.364 1.00 87.88 111 THR A C 1
ATOM 945 O O . THR A 1 111 ? -2.086 10.701 -21.536 1.00 87.88 111 THR A O 1
ATOM 948 N N . LYS A 1 112 ? -0.988 11.845 -19.947 1.00 88.19 112 LYS A N 1
ATOM 949 C CA . LYS A 1 112 ? 0.022 12.418 -20.851 1.00 88.19 112 LYS A CA 1
ATOM 950 C C . LYS A 1 112 ? 1.227 11.513 -21.082 1.00 88.19 112 LYS A C 1
ATOM 952 O O . LYS A 1 112 ? 1.740 11.469 -22.193 1.00 88.19 112 LYS A O 1
ATOM 957 N N . TYR A 1 113 ? 1.672 10.808 -20.046 1.00 85.25 113 TYR A N 1
ATOM 958 C CA . TYR A 1 113 ? 2.959 10.107 -20.034 1.00 85.25 113 TYR A CA 1
ATOM 959 C C . TYR A 1 113 ? 2.865 8.654 -19.565 1.00 85.25 113 TYR A C 1
ATOM 961 O O . TYR A 1 113 ? 3.865 7.941 -19.619 1.00 85.25 113 TYR A O 1
ATOM 969 N N . GLY A 1 114 ? 1.687 8.191 -19.130 1.00 78.94 114 GLY A N 1
ATOM 970 C CA . GLY A 1 114 ? 1.506 6.852 -18.563 1.00 78.94 114 GLY A CA 1
ATOM 971 C C . GLY A 1 114 ? 1.796 5.704 -19.531 1.00 78.94 114 GLY A C 1
ATOM 972 O O . GLY A 1 114 ? 2.011 4.586 -19.080 1.00 78.94 114 GLY A O 1
ATOM 973 N N . TRP A 1 115 ? 1.837 5.984 -20.834 1.00 78.19 115 TRP A N 1
ATOM 974 C CA . TRP A 1 115 ? 2.202 5.032 -21.885 1.00 78.19 115 TRP A CA 1
ATOM 975 C C . TRP A 1 115 ? 3.699 4.996 -22.199 1.00 78.19 115 TRP A C 1
ATOM 977 O O . TRP A 1 115 ? 4.148 4.050 -22.829 1.00 78.19 115 TRP A O 1
ATOM 987 N N . ILE A 1 116 ? 4.450 6.026 -21.798 1.00 76.56 116 ILE A N 1
ATOM 988 C CA . ILE A 1 116 ? 5.831 6.259 -22.247 1.00 76.56 116 ILE A CA 1
ATOM 989 C C . ILE A 1 116 ? 6.826 5.884 -21.151 1.00 76.56 116 ILE A C 1
ATOM 991 O O . ILE A 1 116 ? 7.861 5.299 -21.437 1.00 76.56 116 ILE A O 1
ATOM 995 N N . ASN A 1 117 ? 6.517 6.214 -19.894 1.00 74.81 117 ASN A N 1
ATOM 996 C CA . ASN A 1 117 ? 7.424 6.010 -18.769 1.00 74.81 117 ASN A CA 1
ATOM 997 C C . ASN A 1 117 ? 6.700 5.402 -17.567 1.00 74.81 117 ASN A C 1
ATOM 999 O O . ASN A 1 117 ? 5.517 5.668 -17.328 1.00 74.81 117 ASN A O 1
ATOM 1003 N N . VAL A 1 118 ? 7.443 4.654 -16.749 1.00 76.62 118 VAL A N 1
ATOM 1004 C CA . VAL A 1 118 ? 6.990 4.291 -15.403 1.00 76.62 118 VAL A CA 1
ATOM 1005 C C . VAL A 1 118 ? 6.899 5.564 -14.568 1.00 76.62 118 VAL A C 1
ATOM 1007 O O . VAL A 1 118 ? 7.875 6.295 -14.382 1.00 76.62 118 VAL A O 1
ATOM 1010 N N . ASN A 1 119 ? 5.712 5.836 -14.042 1.00 81.31 119 ASN A N 1
ATOM 1011 C CA . ASN A 1 119 ? 5.426 7.033 -13.277 1.00 81.31 119 ASN A CA 1
ATOM 1012 C C . ASN A 1 119 ? 5.750 6.835 -11.791 1.00 81.31 119 ASN A C 1
ATOM 1014 O O . ASN A 1 119 ? 4.886 6.868 -10.908 1.00 81.31 119 ASN A O 1
ATOM 1018 N N . TYR A 1 120 ? 7.036 6.614 -11.521 1.00 82.12 120 TYR A N 1
ATOM 1019 C CA . TYR A 1 120 ? 7.543 6.386 -10.170 1.00 82.12 120 TYR A CA 1
ATOM 1020 C C . TYR A 1 120 ? 7.276 7.587 -9.251 1.00 82.12 120 TYR A C 1
ATOM 1022 O O . TYR A 1 120 ? 7.003 7.401 -8.069 1.00 82.12 120 TYR A O 1
ATOM 1030 N N . ALA A 1 121 ? 7.293 8.817 -9.777 1.00 85.69 121 ALA A N 1
ATOM 1031 C CA . ALA A 1 121 ? 7.102 10.029 -8.985 1.00 85.69 121 ALA A CA 1
ATOM 1032 C C . ALA A 1 121 ? 5.725 10.071 -8.302 1.00 85.69 121 ALA A C 1
ATOM 1034 O O . ALA A 1 121 ? 5.636 10.400 -7.114 1.00 85.69 121 ALA A O 1
ATOM 1035 N N . HIS A 1 122 ? 4.645 9.699 -8.999 1.00 87.19 122 HIS A N 1
ATOM 1036 C CA . HIS A 1 122 ? 3.319 9.632 -8.372 1.00 87.19 122 HIS A CA 1
ATOM 1037 C C . HIS A 1 122 ? 3.202 8.489 -7.388 1.00 87.19 122 HIS A C 1
ATOM 1039 O O . HIS A 1 122 ? 2.662 8.690 -6.302 1.00 87.19 122 HIS A O 1
ATOM 1045 N N . TYR A 1 123 ? 3.745 7.323 -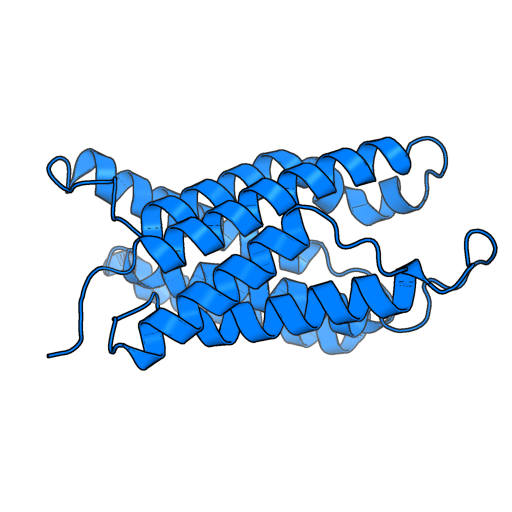7.731 1.00 88.81 123 TYR A N 1
ATOM 1046 C CA . TYR A 1 123 ? 3.737 6.193 -6.817 1.00 88.81 123 TYR A CA 1
ATOM 1047 C C . TYR A 1 123 ? 4.466 6.539 -5.513 1.00 88.81 123 TYR A C 1
ATOM 1049 O O . TYR A 1 123 ? 3.876 6.469 -4.440 1.00 88.81 123 TYR A O 1
ATOM 1057 N N . ILE A 1 124 ? 5.705 7.027 -5.596 1.00 90.88 124 ILE A N 1
ATOM 1058 C CA . ILE A 1 124 ? 6.516 7.405 -4.432 1.00 90.88 124 ILE A CA 1
ATOM 1059 C C . ILE A 1 124 ? 5.860 8.528 -3.625 1.00 90.88 124 ILE A C 1
ATOM 1061 O O . ILE A 1 124 ? 5.788 8.425 -2.402 1.00 90.88 124 ILE A O 1
ATOM 1065 N N . SER A 1 125 ? 5.354 9.583 -4.271 1.00 93.50 125 SER A N 1
ATOM 1066 C CA . SER A 1 125 ? 4.688 10.679 -3.549 1.00 93.50 125 SER A CA 1
ATOM 1067 C C . SER A 1 125 ? 3.396 10.227 -2.861 1.00 93.50 125 SER A C 1
ATOM 1069 O O . SER A 1 125 ? 3.167 10.588 -1.707 1.00 93.50 125 SER A O 1
ATOM 1071 N N . GLY A 1 126 ? 2.591 9.378 -3.504 1.00 95.31 126 GLY A N 1
ATOM 1072 C CA . GLY A 1 126 ? 1.399 8.785 -2.899 1.00 95.31 126 GLY A CA 1
ATOM 1073 C C . GLY A 1 126 ? 1.734 7.872 -1.721 1.00 95.31 126 GLY A C 1
ATOM 1074 O O . GLY A 1 126 ? 1.131 7.982 -0.653 1.00 95.31 126 GLY A O 1
ATOM 1075 N N . MET A 1 127 ? 2.755 7.027 -1.871 1.00 95.06 127 MET A N 1
ATOM 1076 C CA . MET A 1 127 ? 3.250 6.181 -0.787 1.00 95.06 127 MET A CA 1
ATOM 1077 C C . MET A 1 127 ? 3.816 7.010 0.368 1.00 95.06 127 MET A C 1
ATOM 1079 O O . MET A 1 127 ? 3.570 6.669 1.519 1.00 95.06 127 MET A O 1
ATOM 1083 N N . ALA A 1 128 ? 4.492 8.132 0.109 1.00 94.81 128 ALA A N 1
ATOM 1084 C CA . ALA A 1 128 ? 4.958 9.039 1.158 1.00 94.81 128 ALA A CA 1
ATOM 1085 C C . ALA A 1 128 ? 3.787 9.638 1.961 1.00 94.81 128 ALA A C 1
ATOM 1087 O O . ALA A 1 128 ? 3.831 9.658 3.193 1.00 94.81 128 ALA A O 1
ATOM 1088 N N . ILE A 1 129 ? 2.705 10.054 1.289 1.00 95.75 129 ILE A N 1
ATOM 1089 C CA . ILE A 1 129 ? 1.472 10.498 1.960 1.00 95.75 129 ILE A CA 1
ATOM 1090 C C . ILE A 1 129 ? 0.886 9.350 2.795 1.00 95.75 129 ILE A C 1
ATOM 1092 O O . ILE A 1 129 ? 0.572 9.546 3.971 1.00 95.75 129 ILE A O 1
ATOM 1096 N N . ALA A 1 130 ? 0.780 8.144 2.227 1.00 97.06 130 ALA A N 1
ATOM 1097 C CA . ALA A 1 130 ? 0.295 6.964 2.941 1.00 97.06 130 ALA A CA 1
ATOM 1098 C C . ALA A 1 130 ? 1.151 6.646 4.179 1.00 97.06 130 ALA A C 1
ATOM 1100 O O . ALA A 1 130 ? 0.606 6.378 5.245 1.00 97.06 130 ALA A O 1
ATOM 1101 N N . MET A 1 131 ? 2.479 6.742 4.081 1.00 96.38 131 MET A N 1
ATOM 1102 C CA . MET A 1 131 ? 3.393 6.529 5.204 1.00 96.38 131 MET A CA 1
ATOM 1103 C C . MET A 1 131 ? 3.154 7.539 6.327 1.00 96.38 131 MET A C 1
ATOM 1105 O O . MET A 1 131 ? 3.070 7.134 7.483 1.00 96.38 131 MET A O 1
ATOM 1109 N N . ILE A 1 132 ? 2.976 8.830 6.018 1.00 95.38 132 ILE A N 1
ATOM 1110 C CA . ILE A 1 132 ? 2.638 9.856 7.024 1.00 95.38 132 ILE A CA 1
ATOM 1111 C C . ILE A 1 132 ? 1.333 9.492 7.751 1.00 95.38 132 ILE A C 1
ATOM 1113 O O . ILE A 1 132 ? 1.251 9.585 8.979 1.00 95.38 132 ILE A O 1
ATOM 1117 N N . LEU A 1 133 ? 0.318 9.041 7.008 1.00 96.75 133 LEU A N 1
ATOM 1118 C CA . LEU A 1 133 ? -0.961 8.599 7.568 1.00 96.75 133 LEU A CA 1
ATOM 1119 C C . LEU A 1 133 ? -0.805 7.362 8.465 1.00 96.75 133 LEU A C 1
ATOM 1121 O O . LEU A 1 133 ? -1.351 7.335 9.570 1.00 96.75 133 LEU A O 1
ATOM 1125 N N . ILE A 1 134 ? -0.028 6.370 8.023 1.00 96.94 134 ILE A N 1
ATOM 1126 C CA . ILE A 1 134 ? 0.273 5.154 8.787 1.00 96.94 134 ILE A CA 1
ATOM 1127 C C . ILE A 1 134 ? 1.030 5.504 10.070 1.00 96.94 134 ILE A C 1
ATOM 1129 O O . ILE A 1 134 ? 0.661 5.022 11.137 1.00 96.94 134 ILE A O 1
ATOM 1133 N N . PHE A 1 135 ? 2.042 6.374 10.010 1.00 95.56 135 PHE A N 1
ATOM 1134 C CA . PHE A 1 135 ? 2.774 6.808 11.201 1.00 95.56 135 PHE A CA 1
ATOM 1135 C C . PHE A 1 135 ? 1.871 7.526 12.199 1.00 95.56 135 PHE A C 1
ATOM 1137 O O . PHE A 1 135 ? 1.967 7.266 13.396 1.00 95.56 135 PHE A O 1
ATOM 1144 N N . ASN A 1 136 ? 0.954 8.378 11.736 1.00 94.12 136 ASN A N 1
ATOM 1145 C CA . ASN A 1 136 ? -0.022 9.004 12.624 1.00 94.12 136 ASN A CA 1
ATOM 1146 C C . ASN A 1 136 ? -0.950 7.963 13.275 1.00 94.12 136 ASN A C 1
ATOM 1148 O O . ASN A 1 136 ? -1.191 8.017 14.481 1.00 94.12 136 ASN A O 1
ATOM 1152 N N . TYR A 1 137 ? -1.424 6.979 12.506 1.00 94.50 137 TYR A N 1
ATOM 1153 C CA . TYR A 1 137 ? -2.194 5.859 13.046 1.00 94.50 137 TYR A CA 1
ATOM 1154 C C . TYR A 1 137 ? -1.406 5.080 14.115 1.00 94.50 137 TYR A C 1
ATOM 1156 O O . TYR A 1 137 ? -1.917 4.881 15.216 1.00 94.50 137 TYR A O 1
ATOM 1164 N N . LEU A 1 138 ? -0.154 4.701 13.836 1.00 93.25 138 LEU A N 1
ATOM 1165 C CA . LEU A 1 138 ? 0.704 3.974 14.777 1.00 93.25 138 LEU A CA 1
ATOM 1166 C C . LEU A 1 138 ? 1.004 4.801 16.032 1.00 93.25 138 LEU A C 1
ATOM 1168 O O . LEU A 1 138 ? 0.938 4.274 17.140 1.00 93.25 138 LEU A O 1
ATOM 1172 N N . TYR A 1 139 ? 1.261 6.102 15.884 1.00 91.44 139 TYR A N 1
ATOM 1173 C CA . TYR A 1 139 ? 1.419 7.019 17.012 1.00 91.44 139 TYR A CA 1
ATOM 1174 C C . TYR A 1 139 ? 0.167 7.024 17.898 1.00 91.44 139 TYR A C 1
ATOM 1176 O O . TYR A 1 139 ? 0.265 6.922 19.120 1.00 91.44 139 TYR A O 1
ATOM 1184 N N . ARG A 1 140 ? -1.027 7.081 17.296 1.00 89.00 140 ARG A N 1
ATOM 1185 C CA . ARG A 1 140 ? -2.295 7.006 18.032 1.00 89.00 140 ARG A CA 1
ATOM 1186 C C . ARG A 1 140 ? -2.451 5.677 18.766 1.00 89.00 140 ARG A C 1
ATOM 1188 O O . ARG A 1 140 ? -2.813 5.679 19.939 1.00 89.00 140 ARG A O 1
ATOM 1195 N N . LEU A 1 141 ? -2.142 4.576 18.089 1.00 89.31 141 LEU A N 1
ATOM 1196 C CA . LEU A 1 141 ? -2.242 3.226 18.630 1.00 89.31 141 LEU A CA 1
ATOM 1197 C C . LEU A 1 141 ? -1.336 3.035 19.855 1.00 89.31 141 LEU A C 1
ATOM 1199 O O . LEU A 1 141 ? -1.786 2.525 20.874 1.00 89.31 141 LEU A O 1
ATOM 1203 N N . VAL A 1 142 ? -0.082 3.491 19.774 1.00 86.75 142 VAL A N 1
ATOM 1204 C CA . VAL A 1 142 ? 0.913 3.347 20.850 1.00 86.75 142 VAL A CA 1
ATOM 1205 C C . VAL A 1 142 ? 0.634 4.295 22.017 1.00 86.75 142 VAL A C 1
ATOM 1207 O O . VAL A 1 142 ? 0.654 3.867 23.168 1.00 86.75 142 VAL A O 1
ATOM 1210 N N . TYR A 1 143 ? 0.371 5.576 21.740 1.00 83.31 143 TYR A N 1
ATOM 1211 C CA . TYR A 1 143 ? 0.324 6.605 22.786 1.00 83.31 143 TYR A CA 1
ATOM 1212 C C . TYR A 1 143 ? -1.075 6.905 23.327 1.00 83.31 143 TYR A C 1
ATOM 1214 O O . TYR A 1 143 ? -1.189 7.365 24.459 1.00 83.31 143 TYR A O 1
ATOM 1222 N N . LYS A 1 144 ? -2.142 6.696 22.544 1.00 77.94 144 LYS A N 1
ATOM 1223 C CA . LYS A 1 144 ? -3.519 7.025 22.964 1.00 77.94 144 LYS A CA 1
ATOM 1224 C C . LYS A 1 144 ? -4.375 5.801 23.268 1.00 77.94 144 LYS A C 1
ATOM 1226 O O . LYS A 1 144 ? -5.344 5.917 24.007 1.00 77.94 144 LYS A O 1
ATOM 1231 N N . GLU A 1 145 ? -4.034 4.651 22.696 1.00 74.81 145 GLU A N 1
ATOM 1232 C CA . GLU A 1 145 ? -4.861 3.441 22.713 1.00 74.81 145 GLU A CA 1
ATOM 1233 C C . GLU A 1 145 ? -4.068 2.225 23.241 1.00 74.81 145 GLU A C 1
ATOM 1235 O O . GLU A 1 145 ? -4.239 1.100 22.766 1.00 74.81 145 GLU A O 1
ATOM 1240 N N . SER A 1 146 ? -3.210 2.449 24.248 1.00 61.72 146 SER A N 1
ATOM 1241 C CA . SER A 1 146 ? -2.209 1.494 24.766 1.00 61.72 146 SER A CA 1
ATOM 1242 C C . SER A 1 146 ? -2.758 0.138 25.241 1.00 61.72 146 SER A C 1
ATOM 1244 O O . SER A 1 146 ? -2.005 -0.829 25.329 1.00 61.72 146 SER A O 1
ATOM 1246 N N . HIS A 1 147 ? -4.063 0.028 25.512 1.00 65.94 147 HIS A N 1
ATOM 1247 C CA . HIS A 1 147 ? -4.718 -1.212 25.952 1.00 65.94 147 HIS A CA 1
ATOM 1248 C C . HIS A 1 147 ? -5.363 -2.026 24.816 1.00 65.94 147 HIS A C 1
ATOM 1250 O O . HIS A 1 147 ? -5.976 -3.068 25.058 1.00 65.94 147 HIS A O 1
ATOM 1256 N N . THR A 1 148 ? -5.251 -1.579 23.564 1.00 71.19 148 THR A N 1
ATOM 1257 C CA . THR A 1 148 ? -5.917 -2.239 22.435 1.00 71.19 148 THR A CA 1
ATOM 1258 C C . THR A 1 148 ? -5.129 -3.460 21.979 1.00 71.19 148 THR A C 1
ATOM 1260 O O . THR A 1 148 ? -3.958 -3.368 21.619 1.00 71.19 148 THR A O 1
ATOM 1263 N N . SER A 1 149 ? -5.776 -4.628 21.934 1.00 77.56 149 SER A N 1
ATOM 1264 C CA . SER A 1 149 ? -5.130 -5.853 21.449 1.00 77.56 149 SER A CA 1
ATOM 1265 C C . SER A 1 149 ? -4.725 -5.736 19.970 1.00 77.56 149 SER A C 1
ATOM 1267 O O . SER A 1 149 ? -5.586 -5.714 19.078 1.00 77.56 149 SER A O 1
ATOM 1269 N N . LEU A 1 150 ? -3.408 -5.715 19.725 1.00 82.12 150 LEU A N 1
ATOM 1270 C CA . LEU A 1 150 ? -2.786 -5.670 18.394 1.00 82.12 150 LEU A CA 1
ATOM 1271 C C . LEU A 1 150 ? -3.038 -6.937 17.575 1.00 82.12 150 LEU A C 1
ATOM 1273 O O . LEU A 1 150 ? -3.183 -6.857 16.359 1.00 82.12 150 LEU A O 1
ATOM 1277 N N . LYS A 1 151 ? -3.148 -8.093 18.248 1.00 81.81 151 LYS A N 1
ATOM 1278 C CA . LYS A 1 151 ? -3.243 -9.429 17.628 1.00 81.81 151 LYS A CA 1
ATOM 1279 C C . LYS A 1 151 ? -4.332 -9.532 16.562 1.00 81.81 151 LYS A C 1
ATOM 1281 O O . LYS A 1 151 ? -4.192 -10.280 15.609 1.00 81.81 151 LYS A O 1
ATOM 1286 N N . ASN A 1 152 ? -5.414 -8.781 16.734 1.00 82.62 152 ASN A N 1
ATOM 1287 C CA . ASN A 1 152 ? -6.558 -8.827 15.834 1.00 82.62 152 ASN A CA 1
ATOM 1288 C C . ASN A 1 152 ? -6.764 -7.477 15.110 1.00 82.62 152 ASN A C 1
ATOM 1290 O O . ASN A 1 152 ? -7.854 -7.203 14.622 1.00 82.62 152 ASN A O 1
ATOM 1294 N N . ASN A 1 153 ? -5.785 -6.571 15.075 1.00 89.12 153 ASN A N 1
ATOM 1295 C CA . ASN A 1 153 ? -5.972 -5.247 14.477 1.00 89.12 153 ASN A CA 1
ATOM 1296 C C . ASN A 1 153 ? -5.588 -5.237 12.988 1.00 89.12 153 ASN A C 1
ATOM 1298 O O . ASN A 1 153 ? -4.414 -5.159 12.642 1.00 89.12 153 ASN A O 1
ATOM 1302 N N . ALA A 1 154 ? -6.582 -5.280 12.097 1.00 92.69 154 ALA A N 1
ATOM 1303 C CA . ALA A 1 154 ? -6.349 -5.316 10.650 1.00 92.69 154 ALA A CA 1
ATOM 1304 C C . ALA A 1 154 ? -5.550 -4.108 10.116 1.00 92.69 154 ALA A C 1
ATOM 1306 O O . ALA A 1 154 ? -4.690 -4.282 9.253 1.00 92.69 154 ALA A O 1
ATOM 1307 N N . TYR A 1 155 ? -5.783 -2.904 10.655 1.00 93.94 155 TYR A N 1
ATOM 1308 C CA . TYR A 1 155 ? -5.049 -1.693 10.264 1.00 93.94 155 TYR A CA 1
ATOM 1309 C C . TYR A 1 155 ? -3.566 -1.776 10.641 1.00 93.94 155 TYR A C 1
ATOM 1311 O O . TYR A 1 155 ? -2.714 -1.322 9.881 1.00 93.94 155 TYR A O 1
ATOM 1319 N N . PHE A 1 156 ? -3.248 -2.397 11.781 1.00 93.62 156 PHE A N 1
ATOM 1320 C CA . PHE A 1 156 ? -1.870 -2.599 12.223 1.00 93.62 156 PHE A CA 1
ATOM 1321 C C . PHE A 1 156 ? -1.090 -3.481 11.243 1.00 93.62 156 PHE A C 1
ATOM 1323 O O . PHE A 1 156 ? -0.026 -3.075 10.781 1.00 93.62 156 PHE A O 1
ATOM 1330 N N . TYR A 1 157 ? -1.638 -4.644 10.874 1.00 94.56 157 TYR A N 1
ATOM 1331 C CA . TYR A 1 157 ? -0.972 -5.557 9.938 1.00 94.56 157 TYR A CA 1
ATOM 1332 C C . TYR A 1 157 ? -0.777 -4.929 8.558 1.00 94.56 157 TYR A C 1
ATOM 1334 O O . TYR A 1 157 ? 0.324 -5.006 8.015 1.00 94.56 157 TYR A O 1
ATOM 1342 N N . LEU A 1 158 ? -1.805 -4.258 8.022 1.00 95.81 158 LEU A N 1
ATOM 1343 C CA . LEU A 1 158 ? -1.698 -3.571 6.735 1.00 95.81 158 LEU A CA 1
ATOM 1344 C C . LEU A 1 158 ? -0.642 -2.457 6.779 1.00 95.81 158 LEU A C 1
ATOM 1346 O O . LEU A 1 158 ? 0.221 -2.398 5.908 1.00 95.81 158 LEU A O 1
ATOM 1350 N N . GLY A 1 159 ? -0.682 -1.598 7.801 1.00 95.88 159 GLY A N 1
ATOM 1351 C CA . GLY A 1 159 ? 0.243 -0.472 7.933 1.00 95.88 159 GLY A CA 1
ATOM 1352 C C . GLY A 1 159 ? 1.692 -0.928 8.079 1.00 95.88 159 GLY A C 1
ATOM 1353 O O . GLY A 1 159 ? 2.574 -0.402 7.405 1.00 95.88 159 GLY A O 1
ATOM 1354 N N . LEU A 1 160 ? 1.936 -1.952 8.902 1.00 94.94 160 LEU A N 1
ATOM 1355 C CA . LEU A 1 160 ? 3.266 -2.532 9.079 1.00 94.94 160 LEU A CA 1
ATOM 1356 C C . LEU A 1 160 ? 3.806 -3.115 7.769 1.00 94.94 160 LEU A C 1
ATOM 1358 O O . LEU A 1 160 ? 4.950 -2.851 7.408 1.00 94.94 160 LEU A O 1
ATOM 1362 N N . GLY A 1 161 ? 2.987 -3.873 7.039 1.00 94.81 161 GLY A N 1
ATOM 1363 C CA . GLY A 1 161 ? 3.401 -4.452 5.766 1.00 94.81 161 GLY A CA 1
ATOM 1364 C C . GLY A 1 161 ? 3.700 -3.416 4.692 1.00 94.81 161 GLY A C 1
ATOM 1365 O O . GLY A 1 161 ? 4.702 -3.545 3.996 1.00 94.81 161 GLY A O 1
ATOM 1366 N N . VAL A 1 162 ? 2.889 -2.358 4.601 1.00 95.25 162 VAL A N 1
ATOM 1367 C CA . VAL A 1 162 ? 3.143 -1.232 3.688 1.00 95.25 162 VAL A CA 1
ATOM 1368 C C . VAL A 1 162 ? 4.460 -0.533 4.031 1.00 95.25 162 VAL A C 1
ATOM 1370 O O . VAL A 1 162 ? 5.243 -0.238 3.129 1.00 95.25 162 VAL A O 1
ATOM 1373 N N . LEU A 1 163 ? 4.749 -0.307 5.317 1.00 95.69 163 LEU A N 1
ATOM 1374 C CA . LEU A 1 163 ? 6.026 0.274 5.739 1.00 95.69 163 LEU A CA 1
ATOM 1375 C C . LEU A 1 163 ? 7.203 -0.634 5.372 1.00 95.69 163 LEU A C 1
ATOM 1377 O O . LEU A 1 163 ? 8.146 -0.163 4.744 1.00 95.69 163 LEU A O 1
ATOM 1381 N N . ILE A 1 164 ? 7.145 -1.926 5.709 1.00 93.56 164 ILE A N 1
ATOM 1382 C CA . ILE A 1 164 ? 8.215 -2.885 5.385 1.00 93.56 164 ILE A CA 1
ATOM 1383 C C . ILE A 1 164 ? 8.438 -2.950 3.872 1.00 93.56 164 ILE A C 1
ATOM 1385 O O . ILE A 1 164 ? 9.581 -2.886 3.418 1.00 93.56 164 ILE A O 1
ATOM 1389 N N . PHE A 1 165 ? 7.365 -3.024 3.084 1.00 91.12 165 PHE A N 1
ATOM 1390 C CA . PHE A 1 165 ? 7.443 -2.999 1.626 1.00 91.12 165 PHE A CA 1
ATOM 1391 C C . PHE A 1 165 ? 8.149 -1.739 1.122 1.00 91.12 165 PHE A C 1
ATOM 1393 O O . PHE A 1 165 ? 9.073 -1.834 0.317 1.00 91.12 165 PHE A O 1
ATOM 1400 N N . MET A 1 166 ? 7.769 -0.564 1.630 1.00 90.50 166 MET A N 1
ATOM 1401 C CA . MET A 1 166 ? 8.402 0.687 1.225 1.00 90.50 166 MET A CA 1
ATOM 1402 C C . MET A 1 166 ? 9.870 0.739 1.629 1.00 90.50 166 MET A C 1
ATOM 1404 O O . MET A 1 166 ? 10.697 1.058 0.790 1.00 90.50 166 MET A O 1
ATOM 1408 N N . PHE A 1 167 ? 10.239 0.374 2.855 1.00 88.56 167 PHE A N 1
ATOM 1409 C CA . PHE A 1 167 ? 11.646 0.393 3.270 1.00 88.56 167 PHE A CA 1
ATOM 1410 C C . PHE A 1 167 ? 12.516 -0.595 2.486 1.00 88.56 167 PHE A C 1
ATOM 1412 O O . PHE A 1 167 ? 13.660 -0.280 2.170 1.00 88.56 167 PHE A O 1
ATOM 1419 N N . THR A 1 168 ? 11.978 -1.766 2.142 1.00 84.12 168 THR A N 1
ATOM 1420 C CA . THR A 1 168 ? 12.702 -2.774 1.350 1.00 84.12 168 THR A CA 1
ATOM 1421 C C . THR A 1 168 ? 12.806 -2.390 -0.124 1.00 84.12 168 THR A C 1
ATOM 1423 O O . THR A 1 168 ? 13.848 -2.600 -0.739 1.00 84.12 168 THR A O 1
ATOM 1426 N N . SER A 1 169 ? 11.759 -1.785 -0.685 1.00 79.88 169 SER A N 1
ATOM 1427 C CA . SER A 1 169 ? 11.652 -1.533 -2.126 1.00 79.88 169 SER A CA 1
ATOM 1428 C C . SER A 1 169 ? 12.010 -0.100 -2.529 1.00 79.88 169 SER A C 1
ATOM 1430 O O . SER A 1 169 ? 12.222 0.151 -3.711 1.00 79.88 169 SER A O 1
ATOM 1432 N N . PHE A 1 170 ? 12.109 0.851 -1.591 1.00 80.75 170 PHE A N 1
ATOM 1433 C CA . PHE A 1 170 ? 12.320 2.276 -1.886 1.00 80.75 170 PHE A CA 1
ATOM 1434 C C . PHE A 1 170 ? 13.544 2.555 -2.764 1.00 80.75 170 PHE A C 1
ATOM 1436 O O . PHE A 1 170 ? 13.373 3.264 -3.756 1.00 80.75 170 PHE A O 1
ATOM 1443 N N . PRO A 1 171 ? 14.744 1.996 -2.490 1.00 72.88 171 PRO A N 1
ATOM 1444 C CA . PRO A 1 171 ? 15.899 2.235 -3.351 1.00 72.88 171 PRO A CA 1
ATOM 1445 C C . PRO A 1 171 ? 15.634 1.795 -4.793 1.00 72.88 171 PRO A C 1
ATOM 1447 O O . PRO A 1 171 ? 15.981 2.496 -5.733 1.00 72.88 171 PRO A O 1
ATOM 1450 N N . ILE A 1 172 ? 14.949 0.668 -4.976 1.00 74.25 172 ILE A N 1
ATOM 1451 C CA . ILE A 1 172 ? 14.659 0.124 -6.304 1.00 74.25 172 ILE A CA 1
ATOM 1452 C C . ILE A 1 172 ? 13.601 0.965 -7.009 1.00 74.25 172 ILE A C 1
ATOM 1454 O O . ILE A 1 172 ? 13.768 1.309 -8.170 1.00 74.25 172 ILE A O 1
ATOM 1458 N N . LEU A 1 173 ? 12.535 1.340 -6.304 1.00 75.12 173 LEU A N 1
ATOM 1459 C CA . LEU A 1 173 ? 11.424 2.108 -6.863 1.00 75.12 173 LEU A CA 1
ATOM 1460 C C . LEU A 1 173 ? 11.824 3.546 -7.217 1.00 75.12 173 LEU A C 1
ATOM 1462 O O . LEU A 1 173 ? 11.355 4.081 -8.218 1.00 75.12 173 LEU A O 1
ATOM 1466 N N . PHE A 1 174 ? 12.687 4.176 -6.416 1.00 74.00 174 PHE A N 1
ATOM 1467 C CA . PHE A 1 174 ? 13.148 5.544 -6.662 1.00 74.00 174 PHE A CA 1
ATOM 1468 C C . PHE A 1 174 ? 14.102 5.625 -7.858 1.00 74.00 174 PHE A C 1
ATOM 1470 O O . PHE A 1 174 ? 14.046 6.572 -8.638 1.00 74.00 174 PHE A O 1
ATOM 1477 N N . PHE A 1 175 ? 14.948 4.610 -8.026 1.00 71.06 175 PHE A N 1
ATOM 1478 C CA . PHE A 1 175 ? 15.920 4.528 -9.113 1.00 71.06 175 PHE A CA 1
ATOM 1479 C C . PHE A 1 175 ? 15.509 3.504 -10.178 1.00 71.06 175 PHE A C 1
ATOM 1481 O O . PHE A 1 175 ? 16.366 2.988 -10.892 1.00 71.06 175 PHE A O 1
ATOM 1488 N N . ILE A 1 176 ? 14.208 3.215 -10.316 1.00 69.56 176 ILE A N 1
ATOM 1489 C CA . ILE A 1 176 ? 13.721 2.122 -11.171 1.00 69.56 176 ILE A CA 1
ATOM 1490 C C . ILE A 1 176 ? 14.170 2.296 -12.622 1.00 69.56 176 ILE A C 1
ATOM 1492 O O . ILE A 1 176 ? 14.642 1.349 -13.234 1.00 69.56 176 ILE A O 1
ATOM 1496 N N . ASN A 1 177 ? 14.161 3.527 -13.135 1.00 65.69 177 ASN A N 1
ATOM 1497 C CA . ASN A 1 177 ? 14.608 3.822 -14.497 1.00 65.69 177 ASN A CA 1
ATOM 1498 C C . ASN A 1 177 ? 16.125 3.644 -14.695 1.00 65.69 177 ASN A C 1
ATOM 1500 O O . ASN A 1 177 ? 16.561 3.446 -15.821 1.00 65.69 177 ASN A O 1
ATOM 1504 N N . TYR A 1 178 ? 16.926 3.706 -13.626 1.00 66.69 178 TYR A N 1
ATOM 1505 C CA . TYR A 1 178 ? 18.368 3.451 -13.686 1.00 66.69 178 TYR A CA 1
ATOM 1506 C C . TYR A 1 178 ? 18.675 1.960 -13.539 1.00 66.69 178 TYR A C 1
ATOM 1508 O O . TYR A 1 178 ? 19.503 1.427 -14.268 1.00 66.69 178 TYR A O 1
ATOM 1516 N N . PHE A 1 179 ? 17.985 1.273 -12.624 1.00 63.34 179 PHE A N 1
ATOM 1517 C CA . PHE A 1 179 ? 18.215 -0.146 -12.353 1.00 63.34 179 PHE A CA 1
ATOM 1518 C C . PHE A 1 179 ? 17.599 -1.081 -13.393 1.00 63.34 179 PHE A C 1
ATOM 1520 O O . PHE A 1 179 ? 18.137 -2.158 -13.618 1.00 63.34 179 PHE A O 1
ATOM 1527 N N . VAL A 1 180 ? 16.521 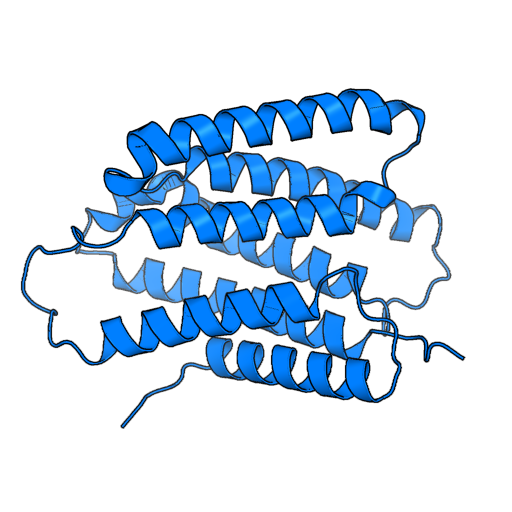-0.673 -14.067 1.00 56.62 180 VAL A N 1
ATOM 1528 C CA . VAL A 1 180 ? 15.960 -1.415 -15.209 1.00 56.62 180 VAL A CA 1
ATOM 1529 C C . VAL A 1 180 ? 16.900 -1.380 -16.423 1.00 56.62 180 VAL A C 1
ATOM 1531 O O . VAL A 1 180 ? 16.826 -2.268 -17.263 1.00 56.62 180 VAL A O 1
ATOM 1534 N N . MET A 1 181 ? 17.810 -0.402 -16.508 1.00 52.84 181 MET A N 1
ATOM 1535 C CA . MET A 1 181 ? 18.775 -0.290 -17.612 1.00 52.84 181 MET A CA 1
ATOM 1536 C C . MET A 1 181 ? 20.144 -0.932 -17.328 1.00 52.84 181 MET A C 1
ATOM 1538 O O . MET A 1 181 ? 20.977 -0.981 -18.230 1.00 52.84 181 MET A O 1
ATOM 1542 N N . ASP A 1 182 ? 20.390 -1.437 -16.113 1.00 59.34 182 ASP A N 1
ATOM 1543 C CA . ASP A 1 182 ? 21.625 -2.150 -15.755 1.00 59.34 182 ASP A CA 1
ATOM 1544 C C . ASP A 1 182 ? 21.370 -3.665 -15.699 1.00 59.34 182 ASP A C 1
ATOM 1546 O O . ASP A 1 182 ? 20.998 -4.227 -14.664 1.00 59.34 182 ASP A O 1
ATOM 1550 N N . GLU A 1 183 ? 21.579 -4.338 -16.836 1.00 58.50 183 GLU A N 1
ATOM 1551 C CA . GLU A 1 183 ? 21.376 -5.788 -16.986 1.00 58.50 183 GLU A CA 1
ATOM 1552 C C . GLU A 1 183 ? 22.186 -6.608 -15.967 1.00 58.50 183 GLU A C 1
ATOM 1554 O O . GLU A 1 183 ? 21.730 -7.665 -15.527 1.00 58.50 183 GLU A O 1
ATOM 1559 N N . SER A 1 184 ? 23.340 -6.098 -15.512 1.00 59.22 184 SER A N 1
ATOM 1560 C CA . SER A 1 184 ? 24.288 -6.833 -14.664 1.00 59.22 184 SER A CA 1
ATOM 1561 C C . SER A 1 184 ? 23.810 -7.079 -13.226 1.00 59.22 184 SER A C 1
ATOM 1563 O O . SER A 1 184 ? 24.377 -7.918 -12.522 1.00 59.22 184 SER A O 1
ATOM 1565 N N . ARG A 1 185 ? 22.780 -6.355 -12.765 1.00 60.69 185 ARG A N 1
ATOM 1566 C CA . ARG A 1 185 ? 22.269 -6.417 -11.378 1.00 60.69 185 ARG A CA 1
ATOM 1567 C C . ARG A 1 185 ? 20.766 -6.679 -11.276 1.00 60.69 185 ARG A C 1
ATOM 1569 O O . ARG A 1 185 ? 20.224 -6.700 -10.168 1.00 60.69 185 ARG A O 1
ATOM 1576 N N . SER A 1 186 ? 20.110 -6.908 -12.410 1.00 63.94 186 SER A N 1
ATOM 1577 C CA . SER A 1 186 ? 18.663 -7.123 -12.533 1.00 63.94 186 SER A CA 1
ATOM 1578 C C . SER A 1 186 ? 18.123 -8.207 -11.580 1.00 63.94 186 SER A C 1
ATOM 1580 O O . SER A 1 186 ? 17.134 -7.975 -10.878 1.00 63.94 186 SER A O 1
ATOM 1582 N N . ASP A 1 187 ? 18.830 -9.332 -11.443 1.00 65.75 187 ASP A N 1
ATOM 1583 C CA . ASP A 1 187 ? 18.445 -10.454 -10.574 1.00 65.75 187 ASP A CA 1
ATOM 1584 C C . ASP A 1 187 ? 18.395 -10.093 -9.083 1.00 65.75 187 ASP A C 1
ATOM 1586 O O . ASP A 1 187 ? 17.490 -10.507 -8.353 1.00 65.75 187 ASP A O 1
ATOM 1590 N N . PHE A 1 188 ? 19.350 -9.292 -8.604 1.00 69.38 188 PHE A N 1
ATOM 1591 C CA . PHE A 1 188 ? 19.399 -8.888 -7.198 1.00 69.38 188 PHE A CA 1
ATOM 1592 C C . PHE A 1 188 ? 18.217 -7.977 -6.840 1.00 69.38 188 PHE A C 1
ATOM 1594 O O . PHE A 1 188 ? 17.580 -8.149 -5.796 1.00 69.38 188 PHE A O 1
ATOM 1601 N N . TYR A 1 189 ? 17.872 -7.046 -7.732 1.00 69.31 189 TYR A N 1
ATOM 1602 C CA . TYR A 1 189 ? 16.721 -6.162 -7.551 1.00 69.31 189 TYR A CA 1
ATOM 1603 C C . TYR A 1 189 ? 15.397 -6.927 -7.615 1.00 69.31 189 TYR A C 1
ATOM 1605 O O . TYR A 1 189 ? 14.515 -6.699 -6.783 1.00 69.31 189 TYR A O 1
ATOM 1613 N N . ALA A 1 190 ? 15.284 -7.897 -8.526 1.00 69.81 190 ALA A N 1
ATOM 1614 C CA . ALA A 1 190 ? 14.130 -8.785 -8.602 1.00 69.81 190 ALA A CA 1
ATOM 1615 C C . ALA A 1 190 ? 13.928 -9.581 -7.298 1.00 69.81 190 ALA A C 1
ATOM 1617 O O . ALA A 1 190 ? 12.798 -9.728 -6.826 1.00 69.81 190 ALA A O 1
ATOM 1618 N N . ILE A 1 191 ? 15.011 -10.046 -6.662 1.00 72.06 191 ILE A N 1
ATOM 1619 C CA . ILE A 1 191 ? 14.948 -10.751 -5.372 1.00 72.06 191 ILE A CA 1
ATOM 1620 C C . ILE A 1 191 ? 14.432 -9.837 -4.253 1.00 72.06 191 ILE A C 1
ATOM 1622 O O . ILE A 1 191 ? 13.557 -10.251 -3.488 1.00 72.06 191 ILE A O 1
ATOM 1626 N N . ILE A 1 192 ? 14.933 -8.604 -4.145 1.00 77.06 192 ILE A N 1
ATOM 1627 C CA . ILE A 1 192 ? 14.482 -7.660 -3.110 1.00 77.06 192 ILE A CA 1
ATOM 1628 C C . ILE A 1 192 ? 12.996 -7.332 -3.284 1.00 77.06 192 ILE A C 1
ATOM 1630 O O . ILE A 1 192 ? 12.239 -7.428 -2.316 1.00 77.06 192 ILE A O 1
ATOM 1634 N N . LEU A 1 193 ? 12.562 -7.010 -4.508 1.00 77.06 193 LEU A N 1
ATOM 1635 C CA . LEU A 1 193 ? 11.150 -6.738 -4.800 1.00 77.06 193 LEU A CA 1
ATOM 1636 C C . LEU A 1 193 ? 10.266 -7.945 -4.476 1.00 77.06 193 LEU A C 1
ATOM 1638 O O . LEU A 1 193 ? 9.205 -7.792 -3.872 1.00 77.06 193 LEU A O 1
ATOM 1642 N N . LYS A 1 194 ? 10.729 -9.160 -4.789 1.00 78.62 194 LYS A N 1
ATOM 1643 C CA . LYS A 1 194 ? 10.026 -10.398 -4.439 1.00 78.62 194 LYS A CA 1
ATOM 1644 C C . LYS A 1 194 ? 9.821 -10.530 -2.929 1.00 78.62 194 LYS A C 1
ATOM 1646 O O . LYS A 1 194 ? 8.718 -10.865 -2.502 1.00 78.62 194 LYS A O 1
ATOM 1651 N N . TYR A 1 195 ? 10.841 -10.264 -2.111 1.00 82.00 195 TYR A N 1
ATOM 1652 C CA . TYR A 1 195 ? 10.687 -10.287 -0.651 1.00 82.00 195 TYR A CA 1
ATOM 1653 C C . TYR A 1 195 ? 9.768 -9.174 -0.145 1.00 82.00 195 TYR A C 1
ATOM 1655 O O . TYR A 1 195 ? 8.912 -9.441 0.699 1.00 82.00 195 TYR A O 1
ATOM 1663 N N . GLY A 1 196 ? 9.877 -7.962 -0.697 1.00 83.56 196 GLY A N 1
ATOM 1664 C CA . GLY A 1 196 ? 8.941 -6.871 -0.422 1.00 83.56 196 GLY A CA 1
ATOM 1665 C C . GLY A 1 196 ? 7.490 -7.296 -0.667 1.00 83.56 196 GLY A C 1
ATOM 1666 O O . GLY A 1 196 ? 6.639 -7.148 0.213 1.00 83.56 196 GLY A O 1
ATOM 1667 N N . ASN A 1 197 ? 7.215 -7.904 -1.822 1.00 86.12 197 ASN A N 1
ATOM 1668 C CA . ASN A 1 197 ? 5.885 -8.388 -2.192 1.00 86.12 197 ASN A CA 1
ATOM 1669 C C . ASN A 1 197 ? 5.383 -9.514 -1.280 1.00 86.12 197 ASN A C 1
ATOM 1671 O O . ASN A 1 197 ? 4.187 -9.567 -0.987 1.00 86.12 197 ASN A O 1
ATOM 1675 N N . ILE A 1 198 ? 6.265 -10.389 -0.779 1.00 88.56 198 ILE A N 1
ATOM 1676 C CA . ILE A 1 198 ? 5.900 -11.399 0.232 1.00 88.56 198 ILE A CA 1
ATOM 1677 C C . ILE A 1 198 ? 5.406 -10.716 1.511 1.00 88.56 198 ILE A C 1
ATOM 1679 O O . ILE A 1 198 ? 4.348 -11.089 2.027 1.00 88.56 198 ILE A O 1
ATOM 1683 N N . PHE A 1 199 ? 6.126 -9.710 2.018 1.00 91.06 199 PHE A N 1
ATOM 1684 C CA . PHE A 1 199 ? 5.702 -8.970 3.210 1.00 91.06 199 PHE A CA 1
ATOM 1685 C C . PHE A 1 199 ? 4.375 -8.246 2.991 1.00 91.06 199 PHE A C 1
ATOM 1687 O O . PHE A 1 199 ? 3.480 -8.351 3.831 1.00 91.06 199 PHE A O 1
ATOM 1694 N N . LEU A 1 200 ? 4.215 -7.573 1.852 1.00 92.56 200 LEU A N 1
ATOM 1695 C CA . LEU A 1 200 ? 2.987 -6.856 1.520 1.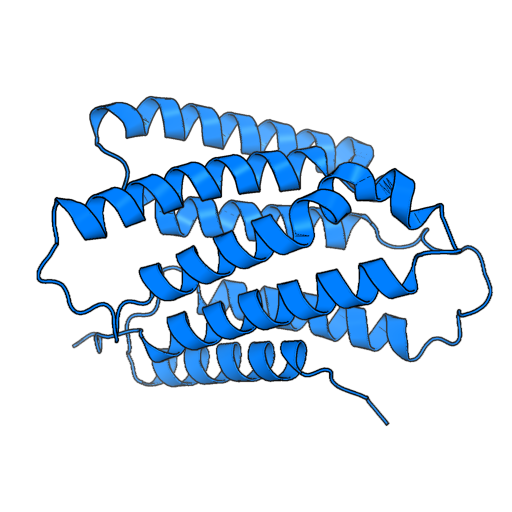00 92.56 200 LEU A CA 1
ATOM 1696 C C . LEU A 1 200 ? 1.785 -7.805 1.382 1.00 92.56 200 LEU A C 1
ATOM 1698 O O . LEU A 1 200 ? 0.731 -7.566 1.967 1.00 92.56 200 LEU A O 1
ATOM 1702 N N . SER A 1 201 ? 1.959 -8.936 0.698 1.00 92.81 201 SER A N 1
ATOM 1703 C CA . SER A 1 201 ? 0.904 -9.947 0.539 1.00 92.81 201 SER A CA 1
ATOM 1704 C C . SER A 1 201 ? 0.548 -10.616 1.869 1.00 92.81 201 SER A C 1
ATOM 1706 O O . SER A 1 201 ? -0.618 -10.879 2.151 1.00 92.81 201 SER A O 1
ATOM 1708 N N . SER A 1 202 ? 1.535 -10.827 2.743 1.00 94.12 202 SER A N 1
ATOM 1709 C CA . SER A 1 202 ? 1.298 -11.310 4.111 1.00 94.12 202 SER A CA 1
ATOM 1710 C C . SER A 1 202 ? 0.513 -10.294 4.947 1.00 94.12 202 SER A C 1
ATOM 1712 O O . SER A 1 202 ? -0.315 -10.672 5.775 1.00 94.12 202 SER A O 1
ATOM 1714 N N . ALA A 1 203 ? 0.739 -8.999 4.718 1.00 94.75 203 ALA A N 1
ATOM 1715 C CA . ALA A 1 203 ? 0.008 -7.912 5.362 1.00 94.75 203 ALA A CA 1
ATOM 1716 C C . ALA A 1 203 ? -1.472 -7.921 4.982 1.00 94.75 203 ALA A C 1
ATOM 1718 O O . ALA A 1 203 ? -2.335 -7.775 5.849 1.00 94.75 203 ALA A O 1
ATOM 1719 N N . TYR A 1 204 ? -1.766 -8.137 3.698 1.00 96.00 204 TYR A N 1
ATOM 1720 C CA . TYR A 1 204 ? -3.130 -8.307 3.206 1.00 96.00 204 TYR A CA 1
ATOM 1721 C C . TYR A 1 204 ? -3.822 -9.498 3.860 1.00 96.00 204 TYR A C 1
ATOM 1723 O O . TYR A 1 204 ? -4.958 -9.369 4.325 1.00 96.00 204 TYR A O 1
ATOM 1731 N N . LEU A 1 205 ? -3.121 -10.628 3.970 1.00 96.00 205 LEU A N 1
ATOM 1732 C CA . LEU A 1 205 ? -3.638 -11.818 4.636 1.00 96.00 205 LEU A CA 1
ATOM 1733 C C . LEU A 1 205 ? -3.924 -11.530 6.112 1.00 96.00 205 LEU A C 1
ATOM 1735 O O . LEU A 1 205 ? -5.011 -11.833 6.603 1.00 96.00 205 LEU A O 1
ATOM 1739 N N . GLY A 1 206 ? -2.984 -10.882 6.804 1.00 94.38 206 GLY A N 1
ATOM 1740 C CA . GLY A 1 206 ? -3.151 -10.434 8.184 1.00 94.38 206 GLY A CA 1
ATOM 1741 C C . GLY A 1 206 ? -4.367 -9.521 8.349 1.00 94.38 206 GLY A C 1
ATOM 1742 O O . GLY A 1 206 ? -5.188 -9.747 9.236 1.00 94.38 206 GLY A O 1
ATOM 1743 N N . ALA A 1 207 ? -4.546 -8.540 7.461 1.00 94.12 207 ALA A N 1
ATOM 1744 C CA . ALA A 1 207 ? -5.691 -7.634 7.470 1.00 94.12 207 ALA A CA 1
ATOM 1745 C C . ALA A 1 207 ? -7.029 -8.365 7.249 1.00 94.12 207 ALA A C 1
ATOM 1747 O O . ALA A 1 207 ? -8.005 -8.119 7.969 1.00 94.12 207 ALA A O 1
ATOM 1748 N N . ALA A 1 208 ? -7.074 -9.314 6.311 1.00 94.12 208 ALA A N 1
ATOM 1749 C CA . ALA A 1 208 ? -8.248 -10.147 6.073 1.00 94.12 208 ALA A CA 1
ATOM 1750 C C . ALA A 1 208 ? -8.570 -11.012 7.310 1.00 94.12 208 ALA A C 1
ATOM 1752 O O . ALA A 1 208 ? -9.673 -10.941 7.865 1.00 94.12 208 ALA A O 1
ATOM 1753 N N . ILE A 1 209 ? -7.591 -11.754 7.838 1.00 93.62 209 ILE A N 1
ATOM 1754 C CA . ILE A 1 209 ? -7.747 -12.617 9.024 1.00 93.62 209 ILE A CA 1
ATOM 1755 C C . ILE A 1 209 ? -8.132 -11.819 10.275 1.00 93.62 209 ILE A C 1
ATOM 1757 O O . ILE A 1 209 ? -8.922 -12.299 11.088 1.00 93.62 209 ILE A O 1
ATOM 1761 N N . CYS A 1 210 ? -7.667 -10.583 10.418 1.00 90.50 210 CYS A N 1
ATOM 1762 C CA . CYS A 1 210 ? -7.911 -9.769 11.608 1.00 90.50 210 CYS A CA 1
ATOM 1763 C C . CYS A 1 210 ? -9.207 -8.948 11.568 1.00 90.50 210 CYS A C 1
ATOM 1765 O O . CYS A 1 210 ? -9.522 -8.248 12.523 1.00 90.50 210 CYS A O 1
ATOM 1767 N N . SER A 1 211 ? -9.994 -9.025 10.497 1.00 82.12 211 SER A N 1
ATOM 1768 C CA . SER A 1 211 ? -11.299 -8.351 10.425 1.00 82.12 211 SER A CA 1
ATOM 1769 C C . SER A 1 211 ? -12.273 -8.929 11.474 1.00 82.12 211 SER A C 1
ATOM 1771 O O . SER A 1 211 ? -12.595 -10.120 11.406 1.00 82.12 211 SER A O 1
ATOM 1773 N N . LYS A 1 212 ? -12.656 -8.118 12.480 1.00 66.94 212 LYS A N 1
ATOM 1774 C CA . LYS A 1 212 ? -13.154 -8.587 13.796 1.00 66.94 212 LYS A CA 1
ATOM 1775 C C . LYS A 1 212 ? -14.669 -8.746 13.946 1.00 66.94 212 LYS A C 1
ATOM 1777 O O . LYS A 1 212 ? -15.085 -9.552 14.769 1.00 66.94 212 LYS A O 1
ATOM 1782 N N . GLU A 1 213 ? -15.493 -7.991 13.228 1.00 64.44 213 GLU A N 1
ATOM 1783 C CA . GLU A 1 213 ? -16.915 -7.863 13.595 1.00 64.44 213 GLU A CA 1
ATOM 1784 C C . GLU A 1 213 ? -17.820 -8.506 12.556 1.00 64.44 213 GLU A C 1
ATOM 1786 O O . GLU A 1 213 ? -17.797 -8.084 11.408 1.00 64.44 213 GLU A O 1
ATOM 1791 N N . LYS A 1 214 ? -18.641 -9.493 12.935 1.00 53.25 214 LYS A N 1
ATOM 1792 C CA . LYS A 1 214 ? -19.827 -9.825 12.136 1.00 53.25 214 LYS A CA 1
ATOM 1793 C C . LYS A 1 214 ? -20.779 -8.633 12.209 1.00 53.25 214 LYS A C 1
ATOM 1795 O O . LYS A 1 214 ? -21.059 -8.151 13.301 1.00 53.25 214 LYS A O 1
ATOM 1800 N N . ILE A 1 215 ? -21.234 -8.151 11.060 1.00 58.44 215 ILE A N 1
ATOM 1801 C CA . ILE A 1 215 ? -22.326 -7.190 10.963 1.00 58.44 215 ILE A CA 1
ATOM 1802 C C . ILE A 1 215 ? -23.568 -7.956 11.427 1.00 58.44 215 ILE A C 1
ATOM 1804 O O . ILE A 1 215 ? -24.048 -8.832 10.711 1.00 58.44 215 ILE A O 1
ATOM 1808 N N . SER A 1 216 ? -23.970 -7.713 12.674 1.00 38.81 216 SER A N 1
ATOM 1809 C CA . SER A 1 216 ? -25.215 -8.210 13.266 1.00 38.81 216 SER A CA 1
ATOM 1810 C C . SER A 1 216 ? -26.414 -7.494 12.670 1.00 38.81 216 SER A C 1
ATOM 1812 O O . SER A 1 216 ? -26.326 -6.244 12.605 1.00 38.81 216 SER A O 1
#